Protein AF-A0A6N6STN1-F1 (afdb_monomer_lite)

Structure (mmCIF, N/CA/C/O backbone):
data_AF-A0A6N6STN1-F1
#
_entry.id   AF-A0A6N6STN1-F1
#
loop_
_atom_site.group_PDB
_atom_site.id
_atom_site.type_symbol
_atom_site.label_atom_id
_atom_site.label_alt_id
_atom_site.label_comp_id
_atom_site.label_asym_id
_atom_site.label_entity_id
_atom_site.label_seq_id
_atom_site.pdbx_PDB_ins_code
_atom_site.Cartn_x
_atom_site.Cartn_y
_atom_site.Cartn_z
_atom_site.occupancy
_atom_site.B_iso_or_equiv
_atom_site.auth_seq_id
_atom_site.auth_comp_id
_atom_site.auth_asym_id
_atom_site.auth_atom_id
_atom_site.pdbx_PDB_model_num
ATOM 1 N N . MET A 1 1 ? 13.521 -9.082 -3.029 1.00 59.69 1 MET A N 1
ATOM 2 C CA . MET A 1 1 ? 13.203 -10.389 -3.636 1.00 59.69 1 MET A CA 1
ATOM 3 C C . MET A 1 1 ? 13.111 -10.169 -5.134 1.00 59.69 1 MET A C 1
ATOM 5 O O . MET A 1 1 ? 12.458 -9.214 -5.543 1.00 59.69 1 MET A O 1
ATOM 9 N N . PHE A 1 2 ? 13.805 -10.967 -5.944 1.00 70.75 2 PHE A N 1
ATOM 10 C CA . PHE A 1 2 ? 13.580 -10.940 -7.388 1.00 70.75 2 PHE A CA 1
ATOM 11 C C . PHE A 1 2 ? 12.249 -11.633 -7.652 1.00 70.75 2 PHE A C 1
ATOM 13 O O . PHE A 1 2 ? 12.093 -12.812 -7.353 1.00 70.75 2 PHE A O 1
ATOM 20 N N . VAL A 1 3 ? 11.269 -10.875 -8.130 1.00 78.06 3 VAL A N 1
ATOM 21 C CA . VAL A 1 3 ? 9.988 -11.438 -8.551 1.00 78.06 3 VAL A CA 1
ATOM 22 C C . VAL A 1 3 ? 10.143 -11.749 -10.030 1.00 78.06 3 VAL A C 1
ATOM 24 O O . VAL A 1 3 ? 10.159 -10.819 -10.833 1.00 78.06 3 VAL A O 1
ATOM 27 N N . ARG A 1 4 ? 10.339 -13.032 -10.358 1.00 78.88 4 ARG A N 1
ATOM 28 C CA . ARG A 1 4 ? 10.439 -13.507 -11.746 1.00 78.88 4 ARG A CA 1
ATOM 29 C C . ARG A 1 4 ? 9.112 -13.278 -12.471 1.00 78.88 4 ARG A C 1
ATOM 31 O O . ARG A 1 4 ? 9.096 -12.575 -13.471 1.00 78.88 4 ARG A O 1
ATOM 38 N N . ASP A 1 5 ? 8.016 -13.726 -11.856 1.00 86.25 5 ASP A N 1
ATOM 39 C CA . ASP A 1 5 ? 6.666 -13.611 -12.408 1.00 86.25 5 ASP A CA 1
ATOM 40 C C . ASP A 1 5 ? 5.759 -12.799 -11.465 1.00 86.25 5 ASP A C 1
ATOM 42 O O . ASP A 1 5 ? 5.392 -13.276 -10.387 1.00 86.25 5 ASP A O 1
ATOM 46 N N . PRO A 1 6 ? 5.385 -11.552 -11.818 1.00 86.69 6 PRO A N 1
ATOM 47 C CA . PRO A 1 6 ? 4.569 -10.706 -10.944 1.00 86.69 6 PRO A CA 1
ATOM 48 C C . PRO A 1 6 ? 3.131 -11.213 -10.804 1.00 86.69 6 PRO A C 1
ATOM 50 O O . PRO A 1 6 ? 2.505 -10.972 -9.774 1.00 86.69 6 PRO A O 1
ATOM 53 N N . VAL A 1 7 ? 2.623 -11.927 -11.814 1.00 89.25 7 VAL A N 1
ATOM 54 C CA . VAL A 1 7 ? 1.262 -12.481 -11.826 1.00 89.25 7 VAL A CA 1
ATOM 55 C C . VAL A 1 7 ? 1.106 -13.557 -10.753 1.00 89.25 7 VAL A C 1
ATOM 57 O O . VAL A 1 7 ? 0.132 -13.521 -10.008 1.00 89.25 7 VAL A O 1
ATOM 60 N N . ALA A 1 8 ? 2.094 -14.447 -10.612 1.00 88.31 8 ALA A N 1
ATOM 61 C CA . ALA A 1 8 ? 2.066 -15.553 -9.651 1.00 88.31 8 ALA A CA 1
ATOM 62 C C . ALA A 1 8 ? 1.998 -15.082 -8.187 1.00 88.31 8 ALA A C 1
ATOM 64 O O . ALA A 1 8 ? 1.493 -15.783 -7.318 1.00 88.31 8 ALA A O 1
ATOM 65 N N . VAL A 1 9 ? 2.506 -13.880 -7.911 1.00 89.19 9 VAL A N 1
ATOM 66 C CA . VAL A 1 9 ? 2.513 -13.280 -6.569 1.00 89.19 9 VAL A CA 1
ATOM 67 C C . VAL A 1 9 ? 1.275 -12.405 -6.322 1.00 89.19 9 VAL A C 1
ATOM 69 O O . VAL A 1 9 ? 0.928 -12.098 -5.177 1.00 89.19 9 VAL A O 1
ATOM 72 N N . SER A 1 10 ? 0.620 -11.959 -7.393 1.00 89.19 10 SER A N 1
ATOM 73 C CA . SER A 1 10 ? -0.522 -11.058 -7.315 1.00 89.19 10 SER A CA 1
ATOM 74 C C . SER A 1 10 ? -1.828 -11.806 -7.054 1.00 89.19 10 SER A C 1
ATOM 76 O O . SER A 1 10 ? -2.098 -12.843 -7.653 1.00 89.19 10 SER A O 1
ATOM 78 N N . THR A 1 11 ? -2.670 -11.242 -6.190 1.00 89.38 11 THR A N 1
ATOM 79 C CA . THR A 1 11 ? -4.004 -11.782 -5.917 1.00 89.38 11 THR A CA 1
ATOM 80 C C . THR A 1 11 ? -5.017 -11.123 -6.847 1.00 89.38 11 THR A C 1
ATOM 82 O O . THR A 1 11 ? -5.230 -9.906 -6.789 1.00 89.38 11 THR A O 1
ATOM 85 N N . ARG A 1 12 ? -5.681 -11.922 -7.688 1.00 92.56 12 ARG A N 1
ATOM 86 C CA . ARG A 1 12 ? -6.843 -11.457 -8.454 1.00 92.56 12 ARG A CA 1
ATOM 87 C C . ARG A 1 12 ? -8.003 -11.237 -7.486 1.00 92.56 12 ARG A C 1
ATOM 89 O O . ARG A 1 12 ? -8.387 -12.159 -6.776 1.00 92.56 12 ARG A O 1
ATOM 96 N N . LEU A 1 13 ? -8.518 -10.007 -7.438 1.00 92.69 13 LEU A N 1
ATOM 97 C CA . LEU A 1 13 ? -9.669 -9.660 -6.606 1.00 92.69 13 LEU A CA 1
ATOM 98 C C . LEU A 1 13 ? -10.887 -9.342 -7.465 1.00 92.69 13 LEU A C 1
ATOM 100 O O . LEU A 1 13 ? -10.886 -8.353 -8.212 1.00 92.69 13 LEU A O 1
ATOM 104 N N . ASP A 1 14 ? -11.933 -10.140 -7.276 1.00 93.50 14 ASP A N 1
ATOM 105 C CA . ASP A 1 14 ? -13.278 -9.876 -7.778 1.00 93.50 14 ASP A CA 1
ATOM 106 C C . ASP A 1 14 ? -13.885 -8.611 -7.134 1.00 93.50 14 ASP A C 1
ATOM 108 O O . ASP A 1 14 ? -13.479 -8.179 -6.049 1.00 93.50 14 ASP A O 1
ATOM 112 N N . ARG A 1 15 ? -14.894 -8.012 -7.780 1.00 93.69 15 ARG A N 1
ATOM 113 C CA . ARG A 1 15 ? -15.638 -6.845 -7.282 1.00 93.69 15 ARG A CA 1
ATOM 114 C C . ARG A 1 15 ? -16.118 -7.045 -5.844 1.00 93.69 15 ARG A C 1
ATOM 116 O O . ARG A 1 15 ? -15.941 -6.146 -5.019 1.00 93.69 15 ARG A O 1
ATOM 123 N N . ASN A 1 16 ? -16.664 -8.218 -5.526 1.00 94.88 16 ASN A N 1
ATOM 124 C CA . ASN A 1 16 ? -17.156 -8.508 -4.182 1.00 94.88 16 ASN A CA 1
ATOM 125 C C . ASN A 1 16 ? -16.010 -8.651 -3.180 1.00 94.88 16 ASN A C 1
ATOM 127 O O . ASN A 1 16 ? -16.115 -8.190 -2.045 1.00 94.88 16 ASN A O 1
ATOM 131 N N . GLN A 1 17 ? -14.886 -9.236 -3.593 1.00 94.31 17 GLN A N 1
ATOM 132 C CA . GLN A 1 17 ? -13.708 -9.373 -2.736 1.00 94.31 17 GLN A CA 1
ATOM 133 C C . GLN A 1 17 ? -13.084 -8.011 -2.413 1.00 94.31 17 GLN A C 1
ATOM 135 O O . GLN A 1 17 ? -12.705 -7.773 -1.270 1.00 94.31 17 GLN A O 1
ATOM 140 N N . ARG A 1 18 ? -13.049 -7.081 -3.375 1.00 95.00 18 ARG A N 1
ATOM 141 C CA . ARG A 1 18 ? -12.609 -5.694 -3.142 1.00 95.00 18 ARG A CA 1
ATOM 142 C C . ARG A 1 18 ? -13.486 -4.993 -2.107 1.00 95.00 18 ARG A C 1
ATOM 144 O O . ARG A 1 18 ? -12.966 -4.385 -1.173 1.00 95.00 18 ARG A O 1
ATOM 151 N N . ALA A 1 19 ? -14.807 -5.115 -2.248 1.00 95.50 19 ALA A N 1
ATOM 152 C CA . ALA A 1 19 ? -15.759 -4.552 -1.295 1.00 95.50 19 ALA A CA 1
ATOM 153 C C . ALA A 1 19 ? -15.584 -5.165 0.104 1.00 95.50 19 ALA A C 1
ATOM 155 O O . ALA A 1 19 ? -15.481 -4.428 1.084 1.00 95.50 19 ALA A O 1
ATOM 156 N N . LYS A 1 20 ? -15.454 -6.497 0.192 1.00 95.00 20 LYS A N 1
ATOM 157 C CA . LYS A 1 20 ? -15.171 -7.213 1.446 1.00 95.00 20 LYS A CA 1
ATOM 158 C C . LYS A 1 20 ? -13.869 -6.746 2.090 1.00 95.00 20 LYS A C 1
ATOM 160 O O . LYS A 1 20 ? -13.838 -6.533 3.296 1.00 95.00 20 LYS A O 1
ATOM 165 N N . LEU A 1 21 ? -12.814 -6.539 1.303 1.00 94.69 21 LEU A N 1
ATOM 166 C CA . LEU A 1 21 ? -11.520 -6.088 1.807 1.00 94.69 21 LEU A CA 1
ATOM 167 C C . LEU A 1 21 ? -11.608 -4.684 2.416 1.00 94.69 21 LEU A C 1
ATOM 169 O O . LEU A 1 21 ? -11.102 -4.451 3.515 1.00 94.69 21 LEU A O 1
ATOM 173 N N . ILE A 1 22 ? -12.289 -3.760 1.735 1.00 95.94 22 ILE A N 1
ATOM 174 C CA . ILE A 1 22 ? -12.506 -2.398 2.239 1.00 95.94 22 ILE A CA 1
ATOM 175 C C . ILE A 1 22 ? -13.370 -2.429 3.507 1.00 95.94 22 ILE A C 1
ATOM 177 O O . ILE A 1 22 ? -13.000 -1.817 4.508 1.00 95.94 22 ILE A O 1
ATOM 181 N N . ALA A 1 23 ? -14.474 -3.182 3.499 1.00 95.50 23 ALA A N 1
ATOM 182 C CA . ALA A 1 23 ? -15.365 -3.315 4.651 1.00 95.50 23 ALA A CA 1
ATOM 183 C C . ALA A 1 23 ? -14.657 -3.940 5.864 1.00 95.50 23 ALA A C 1
ATOM 185 O O . ALA A 1 23 ? -14.821 -3.477 6.992 1.00 95.50 23 ALA A O 1
ATOM 186 N N . MET A 1 24 ? -13.810 -4.947 5.638 1.00 94.69 24 MET A N 1
ATOM 187 C CA . MET A 1 24 ? -12.968 -5.546 6.670 1.00 94.69 24 MET A CA 1
ATOM 188 C C . MET A 1 24 ? -12.014 -4.513 7.280 1.00 94.69 24 MET A C 1
ATOM 190 O O . MET A 1 24 ? -11.935 -4.413 8.504 1.00 94.69 24 MET A O 1
ATOM 194 N N . ALA A 1 25 ? -11.319 -3.724 6.454 1.00 94.94 25 ALA A N 1
ATOM 195 C CA . ALA A 1 25 ? -10.405 -2.687 6.930 1.00 94.94 25 ALA A CA 1
ATOM 196 C C . ALA A 1 25 ? -11.131 -1.605 7.747 1.00 94.94 25 ALA A C 1
ATOM 198 O O . ALA A 1 25 ? -10.664 -1.218 8.818 1.00 94.94 25 ALA A O 1
ATOM 199 N N . GLU A 1 26 ? -12.309 -1.164 7.298 1.00 95.81 26 GLU A N 1
ATOM 200 C CA . GLU A 1 26 ? -13.164 -0.260 8.073 1.00 95.81 26 GLU A CA 1
ATOM 201 C C . GLU A 1 26 ? -13.614 -0.882 9.398 1.00 95.81 26 GLU A C 1
ATOM 203 O O . GLU A 1 26 ? -13.617 -0.211 10.429 1.00 95.81 26 GLU A O 1
ATOM 208 N N . GLY A 1 27 ? -13.979 -2.164 9.393 1.00 94.44 27 GLY A N 1
ATOM 209 C CA . GLY A 1 27 ? -14.362 -2.893 10.597 1.00 94.44 27 GLY A CA 1
ATOM 210 C C . GLY A 1 27 ? -13.211 -3.011 11.598 1.00 94.44 27 GLY A C 1
ATOM 211 O O . GLY A 1 27 ? -13.437 -2.933 12.803 1.00 94.44 27 GLY A O 1
ATOM 212 N N . ILE A 1 28 ? -11.971 -3.176 11.131 1.00 93.25 28 ILE A N 1
ATOM 213 C CA . ILE A 1 28 ? -10.771 -3.152 11.984 1.00 93.25 28 ILE A CA 1
ATOM 214 C C . ILE A 1 28 ? -10.565 -1.755 12.572 1.00 93.25 28 ILE A C 1
ATOM 216 O O . ILE A 1 28 ? -10.360 -1.622 13.777 1.00 93.25 28 ILE A O 1
ATOM 220 N N . GLU A 1 29 ? -10.669 -0.707 11.756 1.00 95.00 29 GLU A N 1
ATOM 221 C CA . GLU A 1 29 ? -10.532 0.677 12.216 1.00 95.00 29 GLU A CA 1
ATOM 222 C C . GLU A 1 29 ? -11.571 1.021 13.295 1.00 95.00 29 GLU A C 1
ATOM 224 O O . GLU A 1 29 ? -11.223 1.590 14.326 1.00 95.00 29 GLU A O 1
ATOM 229 N N . ARG A 1 30 ? -12.839 0.631 13.101 1.00 94.94 30 ARG A N 1
ATOM 230 C CA . ARG A 1 30 ? -13.912 0.868 14.082 1.00 94.94 30 ARG A CA 1
ATOM 231 C C . ARG A 1 30 ? -13.681 0.097 15.382 1.00 94.94 30 ARG A C 1
ATOM 233 O O . ARG A 1 30 ? -13.863 0.670 16.449 1.00 94.94 30 ARG A O 1
ATOM 240 N N . ARG A 1 31 ? -13.250 -1.168 15.298 1.00 93.75 31 ARG A N 1
ATOM 241 C CA . ARG A 1 31 ? -12.975 -2.020 16.472 1.00 93.75 31 ARG A CA 1
ATOM 242 C C . ARG A 1 31 ? -11.755 -1.569 17.274 1.00 93.75 31 ARG A C 1
ATOM 244 O O . ARG A 1 31 ? -11.743 -1.714 18.487 1.00 93.75 31 ARG A O 1
ATOM 251 N N . THR A 1 32 ? -10.736 -1.030 16.609 1.00 94.00 32 THR A N 1
ATOM 252 C CA . THR A 1 32 ? -9.485 -0.584 17.254 1.00 94.00 32 THR A CA 1
ATOM 253 C C . THR A 1 32 ? -9.531 0.866 17.736 1.00 94.00 32 THR A C 1
ATOM 255 O O . THR A 1 32 ? -8.575 1.348 18.343 1.00 94.00 32 THR A O 1
ATOM 258 N N . LYS A 1 33 ? -10.624 1.588 17.473 1.00 94.69 33 LYS A N 1
ATOM 259 C CA . LYS A 1 33 ? -10.777 2.983 17.878 1.00 94.69 33 LYS A CA 1
ATOM 260 C C . LYS A 1 33 ? -11.028 3.089 19.383 1.00 94.69 33 LYS A C 1
ATOM 262 O O . LYS A 1 33 ? -12.105 2.762 19.872 1.00 94.69 33 LYS A O 1
ATOM 267 N N . VAL A 1 34 ? -10.047 3.625 20.102 1.00 94.19 34 VAL A N 1
ATOM 268 C CA . VAL A 1 34 ? -10.157 3.927 21.536 1.00 94.19 34 VAL A CA 1
ATOM 269 C C . VAL A 1 34 ? -11.018 5.178 21.751 1.00 94.19 34 VAL A C 1
ATOM 271 O O . VAL A 1 34 ? -10.956 6.133 20.970 1.00 94.19 34 VAL A O 1
ATOM 274 N N . ARG A 1 35 ? -11.818 5.205 22.826 1.00 94.50 35 ARG A N 1
ATOM 275 C CA . ARG A 1 35 ? -12.608 6.387 23.213 1.00 94.50 35 ARG A CA 1
ATOM 276 C C . ARG A 1 35 ? -11.686 7.601 23.390 1.00 94.50 35 ARG A C 1
ATOM 278 O O . ARG A 1 35 ? -10.656 7.512 24.043 1.00 94.50 35 ARG A O 1
ATOM 285 N N . GLY A 1 36 ? -12.046 8.728 22.777 1.00 93.88 36 GLY A N 1
ATOM 286 C CA . GLY A 1 36 ? -11.230 9.952 22.773 1.00 93.88 36 GLY A CA 1
ATOM 287 C C . GLY A 1 36 ? -10.158 10.012 21.675 1.00 93.88 36 GLY A C 1
ATOM 288 O O . GLY A 1 36 ? -9.669 11.095 21.369 1.00 93.88 36 GLY A O 1
ATOM 289 N N . SER A 1 37 ? -9.845 8.898 21.004 1.00 94.00 37 SER A N 1
ATOM 290 C CA . SER A 1 37 ? -8.972 8.918 19.825 1.00 94.00 37 SER A CA 1
ATOM 291 C C . SER A 1 37 ? -9.753 9.290 18.563 1.00 94.00 37 SER A C 1
ATOM 293 O O . SER A 1 37 ? -10.850 8.785 18.307 1.00 94.00 37 SER A O 1
ATOM 295 N N . ARG A 1 38 ? -9.173 10.161 17.723 1.00 92.38 38 ARG A N 1
ATOM 296 C CA . ARG A 1 38 ? -9.783 10.562 16.439 1.00 92.38 38 ARG A CA 1
ATOM 297 C C . ARG A 1 38 ? -9.897 9.386 15.462 1.00 92.38 38 ARG A C 1
ATOM 299 O O . ARG A 1 38 ? -10.885 9.292 14.735 1.00 92.38 38 ARG A O 1
ATOM 306 N N . SER A 1 39 ? -8.910 8.498 15.487 1.00 94.31 39 SER A N 1
ATOM 307 C CA . SER A 1 39 ? -8.707 7.412 14.529 1.00 94.31 39 SER A CA 1
ATOM 308 C C . SER A 1 39 ? -8.297 6.127 15.251 1.00 94.31 39 SER A C 1
ATOM 310 O O . SER A 1 39 ? -7.755 6.195 16.353 1.00 94.31 39 SER A O 1
ATOM 312 N N . GLY A 1 40 ? -8.558 4.980 14.629 1.00 93.94 40 GLY A N 1
ATOM 313 C CA . GLY A 1 40 ? -8.048 3.673 15.038 1.00 93.94 40 GLY A CA 1
ATOM 314 C C . GLY A 1 40 ? -6.634 3.410 14.508 1.00 93.94 40 GLY A C 1
ATOM 315 O O . GLY A 1 40 ? -5.882 4.336 14.186 1.00 93.94 40 GLY A O 1
ATOM 316 N N . ILE A 1 41 ? -6.261 2.128 14.435 1.00 94.19 41 ILE A N 1
ATOM 317 C CA . ILE A 1 41 ? -4.890 1.700 14.111 1.00 94.19 41 ILE A CA 1
ATOM 318 C C . ILE A 1 41 ? -4.463 2.024 12.669 1.00 94.19 41 ILE A C 1
ATOM 320 O O . ILE A 1 41 ? -3.285 2.284 12.415 1.00 94.19 41 ILE A O 1
ATOM 324 N N . LEU A 1 42 ? -5.396 2.024 11.713 1.00 94.19 42 LEU A N 1
ATOM 325 C CA . LEU A 1 42 ? -5.112 2.303 10.303 1.00 94.19 42 LEU A CA 1
ATOM 326 C C . LEU A 1 42 ? -5.139 3.810 10.038 1.00 94.19 42 LEU A C 1
ATOM 328 O O . LEU A 1 42 ? -4.277 4.356 9.336 1.00 94.19 42 LEU A O 1
ATOM 332 N N . GLY A 1 43 ? -6.116 4.487 10.636 1.00 95.75 43 GLY A N 1
ATOM 333 C CA . GLY A 1 43 ? -6.409 5.889 10.409 1.00 95.75 43 GLY A CA 1
ATOM 334 C C . GLY A 1 43 ? -7.066 6.178 9.065 1.00 95.75 43 GLY A C 1
ATOM 335 O O . GLY A 1 43 ? -7.058 5.373 8.130 1.00 95.75 43 GLY A O 1
ATOM 336 N N . LEU A 1 44 ? -7.592 7.401 8.947 1.00 96.12 44 LEU A N 1
ATOM 337 C CA . LEU A 1 44 ? -8.216 7.907 7.718 1.00 96.12 44 LEU A CA 1
ATOM 338 C C . LEU A 1 44 ? -7.278 7.809 6.506 1.00 96.12 44 LEU A C 1
ATOM 340 O O . LEU A 1 44 ? -7.709 7.445 5.415 1.00 96.12 44 LEU A O 1
ATOM 344 N N . THR A 1 45 ? -5.987 8.086 6.704 1.00 97.50 45 THR A N 1
ATOM 345 C CA . THR A 1 45 ? -4.978 8.017 5.639 1.00 97.50 45 THR A CA 1
ATOM 346 C C . THR A 1 45 ? -4.728 6.582 5.180 1.00 97.50 45 THR A C 1
ATOM 348 O O . THR A 1 45 ? -4.618 6.347 3.980 1.00 97.50 45 THR A O 1
ATOM 351 N N . GLY A 1 46 ? -4.698 5.614 6.104 1.00 97.06 46 GLY A N 1
ATOM 352 C CA . GLY A 1 46 ? -4.582 4.189 5.788 1.00 97.06 46 GLY A CA 1
ATOM 353 C C . GLY A 1 46 ? -5.747 3.695 4.938 1.00 97.06 46 GLY A C 1
ATOM 354 O O . GLY A 1 46 ? -5.533 3.081 3.894 1.00 97.06 46 GLY A O 1
ATOM 355 N N . LEU A 1 47 ? -6.977 4.036 5.332 1.00 97.56 47 LEU A N 1
ATOM 356 C CA . LEU A 1 47 ? -8.179 3.671 4.579 1.00 97.56 47 LEU A CA 1
ATOM 357 C C . LEU A 1 47 ? -8.226 4.328 3.194 1.00 97.56 47 LEU A C 1
ATOM 359 O O . LEU A 1 47 ? -8.572 3.667 2.218 1.00 97.56 47 LEU A O 1
ATOM 363 N N . ALA A 1 48 ? -7.856 5.605 3.084 1.00 98.00 48 ALA A N 1
ATOM 364 C CA . ALA A 1 48 ? -7.823 6.311 1.805 1.00 98.00 48 ALA A CA 1
ATOM 365 C C . ALA A 1 48 ? -6.787 5.712 0.837 1.00 98.00 48 ALA A C 1
ATOM 367 O O . ALA A 1 48 ? -7.109 5.452 -0.322 1.00 98.00 48 ALA A O 1
ATOM 368 N N . VAL A 1 49 ? -5.574 5.415 1.320 1.00 98.06 49 VAL A N 1
ATOM 369 C CA . VAL A 1 49 ? -4.540 4.742 0.515 1.00 98.06 49 VAL A CA 1
ATOM 370 C C . VAL A 1 49 ? -4.995 3.338 0.110 1.00 98.06 49 VAL A C 1
ATOM 372 O O . VAL A 1 49 ? -4.819 2.954 -1.043 1.00 98.06 49 VAL A O 1
ATOM 375 N N . LEU A 1 50 ? -5.637 2.585 1.006 1.00 97.44 50 LEU A N 1
ATOM 376 C CA . LEU A 1 50 ? -6.160 1.259 0.677 1.00 97.44 50 LEU A CA 1
ATOM 377 C C . LEU A 1 50 ? -7.231 1.313 -0.422 1.00 97.44 50 LEU A C 1
ATOM 379 O O . LEU A 1 50 ? -7.171 0.534 -1.373 1.00 97.44 50 LEU A O 1
ATOM 383 N N . ARG A 1 51 ? -8.180 2.254 -0.332 1.00 97.81 51 ARG A N 1
ATOM 384 C CA . ARG A 1 51 ? -9.190 2.465 -1.382 1.00 97.81 51 ARG A CA 1
ATOM 385 C C . ARG A 1 51 ? -8.540 2.806 -2.718 1.00 97.81 51 ARG A C 1
ATOM 387 O O . ARG A 1 51 ? -8.912 2.214 -3.725 1.00 97.81 51 ARG A O 1
ATOM 394 N N . ALA A 1 52 ? -7.556 3.703 -2.722 1.00 97.75 52 ALA A N 1
ATOM 395 C CA . ALA A 1 52 ? -6.794 4.056 -3.917 1.00 97.75 52 ALA A CA 1
ATOM 396 C C . ALA A 1 52 ? -6.129 2.825 -4.560 1.00 97.75 52 ALA A C 1
ATOM 398 O O . ALA A 1 52 ? -6.281 2.592 -5.758 1.00 97.75 52 ALA A O 1
ATOM 399 N N . LEU A 1 53 ? -5.451 1.994 -3.764 1.00 96.94 53 LEU A N 1
ATOM 400 C CA . LEU A 1 53 ? -4.789 0.780 -4.252 1.00 96.94 53 LEU A CA 1
ATOM 401 C C . LEU A 1 53 ? -5.768 -0.216 -4.888 1.00 96.94 53 LEU A C 1
ATOM 403 O O . LEU A 1 53 ? -5.502 -0.736 -5.970 1.00 96.94 53 LEU A O 1
ATOM 407 N N . VAL A 1 54 ? -6.894 -0.477 -4.222 1.00 96.19 54 VAL A N 1
ATOM 408 C CA . VAL A 1 54 ? -7.854 -1.523 -4.613 1.00 96.19 54 VAL A CA 1
ATOM 409 C C . VAL A 1 54 ? -8.774 -1.074 -5.752 1.00 96.19 54 VAL A C 1
ATOM 411 O O . VAL A 1 54 ? -9.130 -1.870 -6.623 1.00 96.19 54 VAL A O 1
ATOM 414 N N . LEU A 1 55 ? -9.201 0.189 -5.748 1.00 95.88 55 LEU A N 1
ATOM 415 C CA . LEU A 1 55 ? -10.186 0.686 -6.707 1.00 95.88 55 LEU A CA 1
ATOM 416 C C . LEU A 1 55 ? -9.542 1.236 -7.979 1.00 95.88 55 LEU A C 1
ATOM 418 O O . LEU A 1 55 ? -10.088 0.996 -9.051 1.00 95.88 55 LEU A O 1
ATOM 422 N N . ALA A 1 56 ? -8.397 1.920 -7.877 1.00 96.19 56 ALA A N 1
ATOM 423 C CA . ALA A 1 56 ? -7.765 2.562 -9.029 1.00 96.19 56 ALA A CA 1
ATOM 424 C C . ALA A 1 56 ? -6.629 1.727 -9.635 1.00 96.19 56 ALA A C 1
ATOM 426 O O . ALA A 1 56 ? -6.599 1.518 -10.841 1.00 96.19 56 ALA A O 1
ATOM 427 N N . PHE A 1 57 ? -5.700 1.227 -8.814 1.00 95.88 57 PHE A N 1
ATOM 428 C CA . PHE A 1 57 ? -4.458 0.631 -9.330 1.00 95.88 57 PHE A CA 1
ATOM 429 C C . PHE A 1 57 ? -4.503 -0.881 -9.539 1.00 95.88 57 PHE 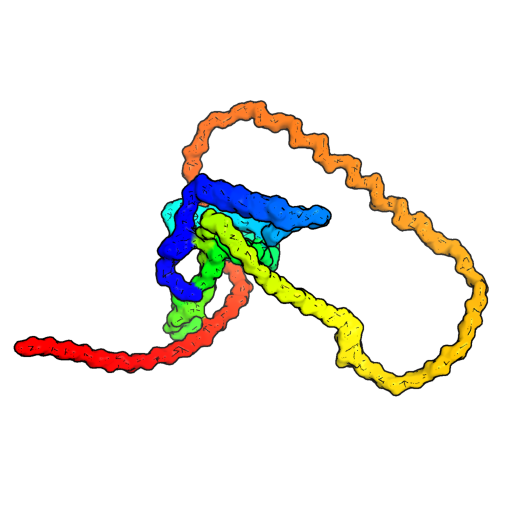A C 1
ATOM 431 O O . PHE A 1 57 ? -3.643 -1.431 -10.226 1.00 95.88 57 PHE A O 1
ATOM 438 N N . GLN A 1 58 ? -5.466 -1.579 -8.942 1.00 94.81 58 GLN A N 1
ATOM 439 C CA . GLN A 1 58 ? -5.550 -3.025 -9.086 1.00 94.81 58 GLN A CA 1
ATOM 440 C C . GLN A 1 58 ? -6.213 -3.420 -10.408 1.00 94.81 58 GLN A C 1
ATOM 442 O O . GLN A 1 58 ? -7.439 -3.320 -10.567 1.00 94.81 58 GLN A O 1
ATOM 447 N N . ASN A 1 59 ? -5.412 -3.974 -11.318 1.00 94.12 59 ASN A N 1
ATOM 448 C CA . ASN A 1 59 ? -5.904 -4.503 -12.584 1.00 94.12 59 ASN A CA 1
ATOM 449 C C . ASN A 1 59 ? -6.823 -5.719 -12.342 1.00 94.12 59 ASN A C 1
ATOM 451 O O . ASN A 1 59 ? -6.464 -6.644 -11.614 1.00 94.12 59 ASN A O 1
ATOM 455 N N . ARG A 1 60 ? -8.021 -5.713 -12.940 1.00 89.50 60 ARG A N 1
ATOM 456 C CA . ARG A 1 60 ? -9.017 -6.792 -12.804 1.00 89.50 60 ARG A CA 1
ATOM 457 C C . ARG A 1 60 ? -8.613 -8.076 -13.527 1.00 89.50 60 ARG A C 1
ATOM 459 O O . ARG A 1 60 ? -8.854 -9.147 -12.989 1.00 89.50 60 ARG A O 1
ATOM 466 N N . ALA A 1 61 ? -7.980 -7.967 -14.694 1.00 89.56 61 ALA A N 1
ATOM 467 C CA . ALA A 1 61 ? -7.596 -9.126 -15.497 1.00 89.56 61 ALA A CA 1
ATOM 468 C C . ALA A 1 61 ? -6.408 -9.868 -14.869 1.00 89.56 61 ALA A C 1
ATOM 470 O O . ALA A 1 61 ? -6.453 -11.073 -14.630 1.00 89.56 61 ALA A O 1
ATOM 471 N N . ASN A 1 62 ? -5.356 -9.119 -14.531 1.00 90.38 62 ASN A N 1
ATOM 472 C CA . ASN A 1 62 ? -4.092 -9.713 -14.099 1.00 90.38 62 ASN A CA 1
ATOM 473 C C . ASN A 1 62 ? -3.940 -9.784 -12.575 1.00 90.38 62 ASN A C 1
ATOM 475 O O . ASN A 1 62 ? -3.153 -10.587 -12.095 1.00 90.38 62 ASN A O 1
ATOM 479 N N . GLY A 1 63 ? -4.665 -8.960 -11.810 1.00 91.38 63 GLY A N 1
ATOM 480 C CA . GLY A 1 63 ? -4.519 -8.853 -10.350 1.00 91.38 63 GLY A CA 1
ATOM 481 C C . GLY A 1 63 ? -3.313 -8.025 -9.892 1.00 91.38 63 GLY A C 1
ATOM 482 O O . GLY A 1 63 ? -3.194 -7.716 -8.706 1.00 91.38 63 GLY A O 1
ATOM 483 N N . ILE A 1 64 ? -2.437 -7.627 -10.819 1.00 94.12 64 ILE A N 1
ATOM 484 C CA . ILE A 1 64 ? -1.231 -6.846 -10.538 1.00 94.12 64 ILE A CA 1
ATOM 485 C C . ILE A 1 64 ? -1.609 -5.457 -10.004 1.00 94.12 64 ILE A C 1
ATOM 487 O O . ILE A 1 64 ? -2.459 -4.765 -10.566 1.00 94.12 64 ILE A O 1
ATOM 491 N N . CYS A 1 65 ? -0.932 -5.048 -8.930 1.00 95.38 65 CYS A N 1
ATOM 492 C CA . CYS A 1 65 ? -1.008 -3.711 -8.352 1.00 95.38 65 CYS A CA 1
ATOM 493 C C . CYS A 1 65 ? 0.418 -3.210 -8.076 1.00 95.38 65 CYS A C 1
ATOM 495 O O . CYS A 1 65 ? 1.060 -3.622 -7.108 1.00 95.38 65 CYS A O 1
ATOM 497 N N . ASN A 1 66 ? 0.946 -2.357 -8.953 1.00 94.50 66 ASN A N 1
ATOM 498 C CA . ASN A 1 66 ? 2.326 -1.851 -8.899 1.00 94.50 66 ASN A CA 1
ATOM 499 C C . ASN A 1 66 ? 2.451 -0.311 -9.010 1.00 94.50 66 ASN A C 1
ATOM 501 O O . ASN A 1 66 ? 3.304 0.167 -9.771 1.00 94.50 66 ASN A O 1
ATOM 505 N N . PRO A 1 67 ? 1.642 0.481 -8.277 1.00 95.75 67 PRO A N 1
ATOM 506 C CA . PRO A 1 67 ? 1.708 1.936 -8.331 1.00 95.75 67 PRO A CA 1
ATOM 507 C C . PRO A 1 67 ? 3.051 2.487 -7.846 1.00 95.75 67 PRO A C 1
ATOM 509 O O . PRO A 1 67 ? 3.684 1.955 -6.928 1.00 95.75 67 PRO A O 1
ATOM 512 N N . SER A 1 68 ? 3.470 3.603 -8.444 1.00 94.88 68 SER A N 1
ATOM 513 C CA . SER A 1 68 ? 4.546 4.431 -7.903 1.00 94.88 68 SER A CA 1
ATOM 514 C C . SER A 1 68 ? 4.036 5.272 -6.727 1.00 94.88 68 SER A C 1
ATOM 516 O O . SER A 1 68 ? 2.835 5.521 -6.585 1.00 94.88 68 SER A O 1
ATOM 518 N N . TYR A 1 69 ? 4.954 5.740 -5.876 1.00 95.06 69 TYR A N 1
ATOM 519 C CA . TYR A 1 69 ? 4.591 6.694 -4.823 1.00 95.06 69 TYR A CA 1
ATOM 520 C C . TYR A 1 69 ? 3.982 7.961 -5.423 1.00 95.06 69 TYR A C 1
ATOM 522 O O . TYR A 1 69 ? 2.981 8.437 -4.904 1.00 95.06 69 TYR A O 1
ATOM 530 N N . ASP A 1 70 ? 4.515 8.442 -6.543 1.00 96.25 70 ASP A N 1
ATOM 531 C CA . ASP A 1 70 ? 4.027 9.655 -7.199 1.00 96.25 70 ASP A CA 1
ATOM 532 C C . ASP A 1 70 ? 2.595 9.478 -7.722 1.00 96.25 70 ASP A C 1
ATOM 534 O O . ASP A 1 70 ? 1.765 10.371 -7.561 1.00 96.25 70 ASP A O 1
ATOM 538 N N . ALA A 1 71 ? 2.256 8.300 -8.259 1.00 96.81 71 ALA A N 1
ATOM 539 C CA . ALA A 1 71 ? 0.888 7.979 -8.666 1.00 96.81 71 ALA A CA 1
ATOM 540 C C . ALA A 1 71 ? -0.076 7.980 -7.468 1.00 96.81 71 ALA A C 1
ATOM 5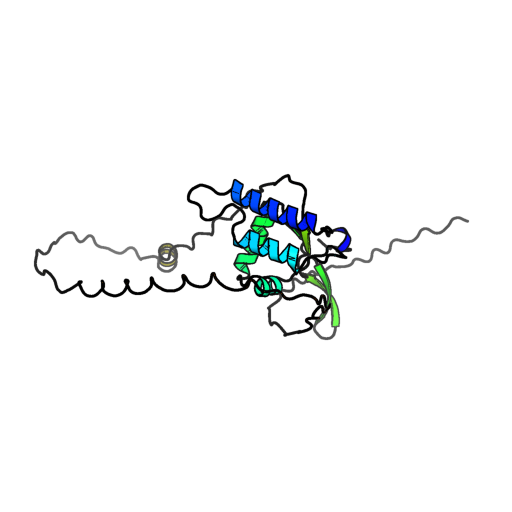42 O O . ALA A 1 71 ? -1.174 8.532 -7.548 1.00 96.81 71 ALA A O 1
ATOM 543 N N . LEU A 1 72 ? 0.352 7.430 -6.325 1.00 96.88 72 LEU A N 1
ATOM 544 C CA . LEU A 1 72 ? -0.431 7.489 -5.089 1.00 96.88 72 LEU A CA 1
ATOM 545 C C . LEU A 1 72 ? -0.582 8.924 -4.575 1.00 96.88 72 LEU A C 1
ATOM 547 O O . LEU A 1 72 ? -1.658 9.277 -4.097 1.00 96.88 72 LEU A O 1
ATOM 551 N N . GLN A 1 73 ? 0.455 9.757 -4.681 1.00 97.62 73 GLN A N 1
ATOM 552 C CA . GLN A 1 73 ? 0.390 11.168 -4.292 1.00 97.62 73 GLN A CA 1
ATOM 553 C C . GLN A 1 73 ? -0.606 11.938 -5.158 1.00 97.62 73 GLN A C 1
ATOM 555 O O . GLN A 1 73 ? -1.431 12.660 -4.611 1.00 97.62 73 GLN A O 1
ATOM 560 N N . ARG A 1 74 ? -0.584 11.738 -6.481 1.00 97.62 74 ARG A N 1
ATOM 561 C CA . ARG A 1 74 ? -1.531 12.377 -7.410 1.00 97.62 74 ARG A CA 1
ATOM 562 C C . ARG A 1 74 ? -2.977 11.983 -7.113 1.00 97.62 74 ARG A C 1
ATOM 564 O O . ARG A 1 74 ? -3.844 12.844 -7.092 1.00 97.62 74 ARG A O 1
ATOM 571 N N . LEU A 1 75 ? -3.227 10.701 -6.841 1.00 97.62 75 LEU A N 1
ATOM 572 C CA . LEU A 1 75 ? -4.585 10.209 -6.607 1.00 97.62 75 LEU A CA 1
ATOM 573 C C . LEU A 1 75 ? -5.129 10.571 -5.216 1.00 97.62 75 LEU A C 1
ATOM 575 O O . LEU A 1 75 ? -6.315 10.847 -5.070 1.00 97.62 75 LEU A O 1
ATOM 579 N N . THR A 1 76 ? -4.286 10.528 -4.181 1.00 97.25 76 THR A N 1
ATOM 580 C CA . THR A 1 76 ? -4.726 10.746 -2.788 1.00 97.25 76 THR A CA 1
ATOM 581 C C . THR A 1 76 ? -4.538 12.178 -2.293 1.00 97.25 76 THR A C 1
ATOM 583 O O . THR A 1 76 ? -5.135 12.549 -1.287 1.00 97.25 76 THR A O 1
ATOM 586 N N . GLY A 1 77 ? -3.679 12.969 -2.942 1.00 97.69 77 GLY A N 1
ATOM 587 C CA . GLY A 1 77 ? -3.269 14.298 -2.483 1.00 97.69 77 GLY A CA 1
ATOM 588 C C . GLY A 1 77 ? -2.353 14.291 -1.252 1.00 97.69 77 GLY A C 1
ATOM 589 O O . GLY A 1 77 ? -2.004 15.350 -0.735 1.00 97.69 77 GLY A O 1
ATOM 590 N N . PHE A 1 78 ? -1.946 13.122 -0.746 1.00 98.19 78 PHE A N 1
ATOM 591 C CA . PHE A 1 78 ? -1.083 13.044 0.431 1.00 98.19 78 PHE A CA 1
ATOM 592 C C . PHE A 1 78 ? 0.395 13.204 0.088 1.00 98.19 78 PHE A C 1
ATOM 594 O O . PHE A 1 78 ? 0.861 12.840 -0.990 1.00 98.19 78 PHE A O 1
ATOM 601 N N . CYS A 1 79 ? 1.176 13.689 1.055 1.00 97.50 79 CYS A N 1
ATOM 602 C CA . CYS A 1 79 ? 2.626 13.697 0.926 1.00 97.50 79 CYS A CA 1
ATOM 603 C C . CYS A 1 79 ? 3.197 12.268 0.994 1.00 97.50 79 CYS A C 1
ATOM 605 O O . CYS A 1 79 ? 2.645 11.366 1.637 1.00 97.50 79 CYS A O 1
ATOM 607 N N . ARG A 1 80 ? 4.361 12.066 0.369 1.00 96.75 80 ARG A N 1
ATOM 608 C CA . ARG A 1 80 ? 5.047 10.767 0.305 1.00 96.75 80 ARG A CA 1
ATOM 609 C C . ARG A 1 80 ? 5.280 10.124 1.676 1.00 96.75 80 ARG A C 1
ATOM 611 O O . ARG A 1 80 ? 5.163 8.907 1.813 1.00 96.75 80 ARG A O 1
ATOM 618 N N . GLN A 1 81 ? 5.595 10.927 2.695 1.00 96.69 81 GLN A N 1
ATOM 619 C CA . GLN A 1 81 ? 5.825 10.438 4.059 1.00 96.69 81 GLN A CA 1
ATOM 620 C C . GLN A 1 81 ? 4.548 9.852 4.677 1.00 96.69 81 GLN A C 1
ATOM 622 O O . GLN A 1 81 ? 4.589 8.757 5.238 1.00 96.69 81 GLN A O 1
ATOM 627 N N . THR A 1 82 ? 3.408 10.526 4.504 1.00 97.31 82 THR A N 1
ATOM 628 C CA . THR A 1 82 ? 2.100 10.050 4.974 1.00 97.31 82 THR A CA 1
ATOM 629 C C . THR A 1 82 ? 1.701 8.747 4.295 1.00 97.31 82 THR A C 1
ATOM 631 O O . THR A 1 82 ? 1.242 7.827 4.969 1.00 97.31 82 THR A O 1
ATOM 634 N N . ILE A 1 83 ? 1.937 8.624 2.986 1.00 97.62 83 ILE A N 1
ATOM 635 C CA . ILE A 1 83 ? 1.674 7.383 2.243 1.00 97.62 83 ILE A CA 1
ATOM 636 C C . ILE A 1 83 ? 2.570 6.252 2.755 1.00 97.62 83 ILE A C 1
ATOM 638 O O . ILE A 1 83 ? 2.087 5.154 3.012 1.00 97.62 83 ILE A O 1
ATOM 642 N N . CYS A 1 84 ? 3.862 6.516 2.972 1.00 96.25 84 CYS A N 1
ATOM 643 C CA . CYS A 1 84 ? 4.789 5.534 3.537 1.00 96.25 84 CYS A CA 1
ATOM 644 C C . CYS A 1 84 ? 4.330 5.052 4.925 1.00 96.25 84 CYS A C 1
ATOM 646 O O . CYS A 1 84 ? 4.300 3.849 5.185 1.00 96.25 84 CYS A O 1
ATOM 648 N N . ALA A 1 85 ? 3.913 5.969 5.803 1.00 96.19 85 ALA A N 1
ATOM 649 C CA . ALA A 1 85 ? 3.383 5.625 7.120 1.00 96.19 85 ALA A CA 1
ATOM 650 C C . ALA A 1 85 ? 2.072 4.823 7.033 1.00 96.19 85 ALA A C 1
ATOM 652 O O . ALA A 1 85 ? 1.906 3.842 7.755 1.00 96.19 85 ALA A O 1
ATOM 653 N N . ALA A 1 86 ? 1.164 5.199 6.128 1.00 96.62 86 ALA A N 1
ATOM 654 C CA . ALA A 1 86 ? -0.085 4.485 5.879 1.00 96.62 86 ALA A CA 1
ATOM 655 C C . ALA A 1 86 ? 0.159 3.051 5.381 1.00 96.62 86 ALA A C 1
ATOM 657 O O . ALA A 1 86 ? -0.418 2.109 5.920 1.00 96.62 86 ALA A O 1
ATOM 658 N N . LEU A 1 87 ? 1.064 2.867 4.414 1.00 96.25 87 LEU A N 1
ATOM 659 C CA . LEU A 1 87 ? 1.440 1.547 3.902 1.00 96.25 87 LEU A CA 1
ATOM 660 C C . LEU A 1 87 ? 2.063 0.666 4.989 1.00 96.25 87 LEU A C 1
ATOM 662 O O . LEU A 1 87 ? 1.708 -0.502 5.090 1.00 96.25 87 LEU A O 1
ATOM 666 N N . ARG A 1 88 ? 2.927 1.228 5.845 1.00 95.12 88 ARG A N 1
ATOM 667 C CA . ARG A 1 88 ? 3.502 0.500 6.989 1.00 95.12 88 ARG A CA 1
ATOM 668 C C . ARG A 1 88 ? 2.430 0.014 7.964 1.00 95.12 88 ARG A C 1
ATOM 670 O O . ARG A 1 88 ? 2.524 -1.108 8.439 1.00 95.12 88 ARG A O 1
ATOM 677 N N . ARG A 1 89 ? 1.407 0.830 8.246 1.00 94.94 89 ARG A N 1
ATOM 678 C CA . ARG A 1 89 ? 0.250 0.428 9.074 1.00 94.94 89 ARG A CA 1
ATOM 679 C C . ARG A 1 89 ? -0.545 -0.697 8.428 1.00 94.94 89 ARG A C 1
ATOM 681 O O . ARG A 1 89 ? -0.849 -1.675 9.096 1.00 94.94 89 ARG A O 1
ATOM 688 N N . LEU A 1 90 ? -0.835 -0.588 7.133 1.00 95.06 90 LEU A N 1
ATOM 689 C CA . LEU A 1 90 ? -1.545 -1.636 6.392 1.00 95.06 90 LEU A CA 1
ATOM 690 C C . LEU A 1 90 ? -0.769 -2.961 6.365 1.00 95.06 90 LEU A C 1
ATOM 692 O O . LEU A 1 90 ? -1.379 -4.024 6.475 1.00 95.06 90 LEU A O 1
ATOM 696 N N . GLU A 1 91 ? 0.558 -2.890 6.254 1.00 94.31 91 GLU A N 1
ATOM 697 C CA . GLU A 1 91 ? 1.447 -4.053 6.293 1.00 94.31 91 GLU A CA 1
ATOM 698 C C . GLU A 1 91 ? 1.533 -4.677 7.682 1.00 94.31 91 GLU A C 1
ATOM 700 O O . GLU A 1 91 ? 1.448 -5.893 7.815 1.00 94.31 91 GLU A O 1
ATOM 705 N N . ALA A 1 92 ? 1.587 -3.853 8.724 1.00 92.25 92 ALA A N 1
ATOM 706 C CA . ALA A 1 92 ? 1.611 -4.317 10.104 1.00 92.25 92 ALA A CA 1
ATOM 707 C C . ALA A 1 92 ? 0.319 -4.994 10.559 1.00 92.25 92 ALA A C 1
ATOM 709 O O . ALA A 1 92 ? 0.372 -5.864 11.416 1.00 92.25 92 ALA A O 1
ATOM 710 N N . VAL A 1 93 ? -0.826 -4.596 9.999 1.00 92.06 93 VAL A N 1
ATOM 711 C CA . VAL A 1 93 ? -2.126 -5.257 10.214 1.00 92.06 93 VAL A CA 1
ATOM 712 C C . VAL A 1 93 ? -2.246 -6.530 9.357 1.00 92.06 93 VAL A C 1
ATOM 714 O O . VAL A 1 93 ? -3.094 -7.383 9.616 1.00 92.06 93 VAL A O 1
ATOM 717 N N . GLY A 1 94 ? -1.395 -6.678 8.336 1.00 92.31 94 GLY A N 1
ATOM 718 C CA . GLY A 1 94 ? -1.362 -7.837 7.446 1.00 92.31 94 GLY A CA 1
ATOM 719 C C . GLY A 1 94 ? -2.371 -7.796 6.295 1.00 92.31 94 GLY A C 1
ATOM 720 O O . GLY A 1 94 ? -2.552 -8.810 5.626 1.00 92.31 94 GLY A O 1
ATOM 721 N N . ILE A 1 95 ? -3.014 -6.648 6.038 1.00 93.69 95 ILE A N 1
ATOM 722 C CA . ILE A 1 95 ? -3.993 -6.489 4.941 1.00 93.69 95 ILE A CA 1
ATOM 723 C C . ILE A 1 95 ? -3.277 -6.438 3.588 1.00 93.69 95 ILE A C 1
ATOM 725 O O . ILE A 1 95 ? -3.702 -7.055 2.609 1.00 93.69 95 ILE A O 1
ATOM 729 N N . VAL A 1 96 ? -2.184 -5.676 3.539 1.00 94.31 96 VAL A N 1
ATOM 730 C CA . VAL A 1 96 ? -1.371 -5.461 2.340 1.00 94.31 96 VAL A CA 1
ATOM 731 C C . VAL A 1 96 ? 0.032 -5.964 2.617 1.00 94.31 96 VAL A C 1
ATOM 733 O O . VAL A 1 96 ? 0.581 -5.694 3.674 1.00 94.31 96 VAL A O 1
ATOM 736 N N . ARG A 1 97 ? 0.656 -6.640 1.658 1.00 93.25 97 ARG A N 1
ATOM 737 C CA . ARG A 1 97 ? 2.082 -6.974 1.723 1.00 93.25 97 ARG A CA 1
ATOM 738 C C . ARG A 1 97 ? 2.816 -6.248 0.606 1.00 93.25 97 ARG A C 1
ATOM 740 O O . ARG A 1 97 ? 2.443 -6.377 -0.562 1.00 93.25 97 ARG A O 1
ATOM 747 N N . ALA A 1 98 ? 3.848 -5.486 0.966 1.00 92.75 98 ALA A N 1
ATOM 748 C CA . ALA A 1 98 ? 4.640 -4.721 0.014 1.00 92.75 98 ALA A CA 1
ATOM 749 C C . ALA A 1 98 ? 5.881 -5.520 -0.403 1.00 92.75 98 ALA A C 1
ATOM 751 O O . ALA A 1 98 ? 6.797 -5.764 0.379 1.00 92.75 98 ALA A O 1
ATOM 752 N N . ILE A 1 99 ? 5.941 -5.913 -1.670 1.00 92.56 99 ILE A N 1
ATOM 753 C CA . ILE A 1 99 ? 7.033 -6.716 -2.216 1.00 92.56 99 ILE A CA 1
ATOM 754 C C . ILE A 1 99 ? 7.920 -5.809 -3.061 1.00 92.56 99 ILE A C 1
ATOM 756 O O . ILE A 1 99 ? 7.532 -5.314 -4.120 1.00 92.56 99 ILE A O 1
ATOM 760 N N . ARG A 1 100 ? 9.144 -5.569 -2.579 1.00 90.75 100 ARG A N 1
ATOM 761 C CA . ARG A 1 100 ? 10.138 -4.779 -3.315 1.00 90.75 100 ARG A CA 1
ATOM 762 C C . ARG A 1 100 ? 10.643 -5.573 -4.510 1.00 90.75 100 ARG A C 1
ATOM 764 O O . ARG A 1 100 ? 11.223 -6.647 -4.332 1.00 90.75 100 ARG A O 1
ATOM 771 N N . ARG A 1 101 ? 10.459 -5.001 -5.698 1.00 88.94 101 ARG A N 1
ATOM 772 C CA . ARG A 1 101 ? 10.853 -5.593 -6.973 1.00 88.94 101 ARG A CA 1
ATOM 773 C C . ARG A 1 101 ? 12.185 -5.020 -7.445 1.00 88.94 101 ARG A C 1
ATOM 775 O O . ARG A 1 101 ? 12.411 -3.813 -7.392 1.00 88.94 101 ARG A O 1
ATOM 782 N N . LEU A 1 102 ? 13.046 -5.904 -7.926 1.00 89.94 102 LEU A N 1
ATOM 783 C CA . LEU A 1 102 ? 14.308 -5.570 -8.572 1.00 89.94 102 LEU A CA 1
ATOM 784 C C . LEU A 1 102 ? 14.195 -5.948 -10.049 1.00 89.94 102 LEU A C 1
ATOM 786 O O . LEU A 1 102 ? 13.772 -7.060 -10.356 1.00 89.94 102 LEU A O 1
ATOM 790 N N . VAL A 1 103 ? 14.532 -5.023 -10.944 1.00 86.50 103 VAL A N 1
ATOM 791 C CA . VAL A 1 103 ? 14.462 -5.207 -12.399 1.00 86.50 103 VAL A CA 1
ATOM 792 C C . VAL A 1 103 ? 15.848 -4.984 -12.983 1.00 86.50 103 VAL A C 1
ATOM 794 O O . VAL A 1 103 ? 16.550 -4.048 -12.600 1.00 86.50 103 VAL A O 1
ATOM 797 N N . ARG A 1 104 ? 16.247 -5.861 -13.904 1.00 90.12 104 ARG A N 1
ATOM 798 C CA . ARG A 1 104 ? 17.478 -5.693 -14.675 1.00 90.12 104 ARG A CA 1
ATOM 799 C C . ARG A 1 104 ? 17.244 -4.616 -15.727 1.00 90.12 104 ARG A C 1
ATOM 801 O O . ARG A 1 104 ? 16.284 -4.708 -16.486 1.00 90.12 104 ARG A O 1
ATOM 808 N N . ARG A 1 105 ? 18.085 -3.591 -15.745 1.00 91.31 105 ARG A N 1
ATOM 809 C CA . ARG A 1 105 ? 18.056 -2.515 -16.737 1.00 91.31 105 ARG A CA 1
ATOM 810 C C . ARG A 1 105 ? 19.457 -2.369 -17.329 1.00 91.31 105 ARG A C 1
ATOM 812 O O . ARG A 1 105 ? 20.419 -2.417 -16.559 1.00 91.31 105 ARG A O 1
ATOM 819 N N . PRO A 1 106 ? 19.590 -2.196 -18.652 1.00 91.75 106 PRO A N 1
ATOM 820 C CA . PRO A 1 106 ? 20.850 -1.737 -19.211 1.00 91.75 106 PRO A CA 1
ATOM 821 C C . PRO A 1 106 ? 21.132 -0.340 -18.646 1.00 91.75 106 PRO A C 1
ATOM 823 O O . PRO A 1 106 ? 20.251 0.518 -18.607 1.00 91.75 106 PRO A O 1
ATOM 826 N N . ILE A 1 107 ? 22.333 -0.151 -18.116 1.00 91.44 107 ILE A N 1
ATOM 827 C CA . ILE A 1 107 ? 22.835 1.123 -17.620 1.00 91.44 107 ILE A CA 1
ATOM 828 C C . ILE A 1 107 ? 24.085 1.429 -18.431 1.00 91.44 107 ILE A C 1
ATOM 830 O O . ILE A 1 107 ? 25.057 0.673 -18.395 1.00 91.44 107 ILE A O 1
ATOM 834 N N . GLU A 1 108 ? 24.053 2.545 -19.142 1.00 92.62 108 GLU A N 1
ATOM 835 C CA . GLU A 1 108 ? 25.210 3.074 -19.851 1.00 92.62 108 GLU A CA 1
ATOM 836 C C . GLU A 1 108 ? 26.064 3.895 -18.888 1.00 92.62 108 GLU A C 1
ATOM 838 O O . GLU A 1 108 ? 25.576 4.800 -18.205 1.00 92.62 108 GLU A O 1
ATOM 843 N N . ARG A 1 109 ? 27.352 3.557 -18.794 1.00 87.88 109 ARG A N 1
ATOM 844 C CA . ARG A 1 109 ? 28.345 4.355 -18.065 1.00 87.88 109 ARG A CA 1
ATOM 845 C C . ARG A 1 109 ? 29.641 4.382 -18.859 1.00 87.88 109 ARG A C 1
ATOM 847 O O . ARG A 1 109 ? 30.279 3.348 -19.017 1.00 87.88 109 ARG A O 1
ATOM 854 N N . GLY A 1 110 ? 30.027 5.569 -19.327 1.00 86.12 110 GLY A N 1
ATOM 855 C CA . GLY A 1 110 ? 31.296 5.775 -20.034 1.00 86.12 110 GLY A CA 1
ATOM 856 C C . GLY A 1 110 ? 31.396 5.020 -21.362 1.00 86.12 110 GLY A C 1
ATOM 857 O O . GLY A 1 110 ? 32.445 4.462 -21.652 1.00 86.12 110 GLY A O 1
ATOM 858 N N . GLY A 1 111 ? 30.304 4.941 -22.131 1.00 89.75 111 GLY A N 1
ATOM 859 C CA . GLY A 1 111 ? 30.286 4.280 -23.445 1.00 89.75 111 GLY A CA 1
ATOM 860 C C . GLY A 1 111 ? 30.199 2.750 -23.413 1.00 89.75 111 GLY A C 1
ATOM 861 O O . GLY A 1 111 ? 30.120 2.132 -24.467 1.00 89.75 111 GLY A O 1
ATOM 862 N N . VAL A 1 112 ? 30.165 2.129 -22.228 1.00 90.12 112 VAL A N 1
ATOM 863 C CA . VAL A 1 112 ? 29.965 0.681 -22.077 1.00 90.12 112 VAL A CA 1
ATOM 864 C C . VAL A 1 112 ? 28.594 0.405 -21.459 1.00 90.12 112 VAL A C 1
ATOM 866 O O . VAL A 1 112 ? 28.200 1.023 -20.461 1.00 90.12 112 VAL A O 1
ATOM 869 N N . THR A 1 113 ? 27.854 -0.528 -22.060 1.00 90.44 113 THR A N 1
ATOM 870 C CA . THR A 1 113 ? 26.554 -0.998 -21.576 1.00 90.44 113 THR A CA 1
ATOM 871 C C . THR A 1 113 ? 26.750 -2.123 -20.563 1.00 90.44 113 THR A C 1
ATOM 873 O O . THR A 1 113 ? 27.318 -3.172 -20.857 1.00 90.44 113 THR A O 1
ATOM 876 N N . PHE A 1 114 ? 26.249 -1.929 -19.342 1.00 91.25 114 PHE A N 1
ATOM 877 C CA . PHE A 1 114 ? 26.229 -2.973 -18.316 1.00 91.25 114 PHE A CA 1
ATOM 878 C C . PHE A 1 114 ? 24.795 -3.274 -17.897 1.00 91.25 114 PHE A C 1
ATOM 880 O O . PHE A 1 114 ? 23.966 -2.374 -17.775 1.00 91.25 114 PHE A O 1
ATOM 887 N N . VAL A 1 115 ? 24.488 -4.536 -17.600 1.00 92.19 115 VAL A N 1
ATOM 888 C CA . VAL A 1 115 ? 23.182 -4.905 -17.040 1.00 92.19 115 VAL A CA 1
ATOM 889 C C . VAL A 1 115 ? 23.204 -4.671 -15.531 1.00 92.19 115 VAL A C 1
ATOM 891 O O . VAL A 1 115 ? 23.691 -5.495 -14.758 1.00 92.19 115 VAL A O 1
ATOM 894 N N . GLY A 1 116 ? 22.675 -3.527 -15.105 1.00 89.81 116 GLY A N 1
ATOM 895 C CA . GLY A 1 116 ? 22.492 -3.196 -13.697 1.00 89.81 116 GLY A CA 1
ATOM 896 C C . GLY A 1 116 ? 21.161 -3.706 -13.151 1.00 89.81 116 GLY A C 1
ATOM 897 O O . GLY A 1 116 ? 20.215 -3.979 -13.888 1.00 89.81 116 GLY A O 1
ATOM 898 N N . VAL A 1 117 ? 21.058 -3.809 -11.827 1.00 90.06 117 VAL A N 1
ATOM 899 C CA . VAL A 1 117 ? 19.794 -4.105 -11.145 1.00 90.06 117 VAL A CA 1
ATOM 900 C C . VAL A 1 117 ? 19.284 -2.829 -10.489 1.00 90.06 117 VAL A C 1
ATOM 902 O O . VAL A 1 117 ? 19.937 -2.274 -9.609 1.00 90.06 117 VAL A O 1
ATOM 905 N N . VAL A 1 118 ? 18.102 -2.373 -10.900 1.00 89.69 118 VAL A N 1
ATOM 906 C CA . VAL A 1 118 ? 17.443 -1.180 -10.358 1.00 89.69 118 VAL A CA 1
ATOM 907 C C . VAL A 1 118 ? 16.199 -1.595 -9.581 1.00 89.69 118 VAL A C 1
ATOM 909 O O . VAL A 1 118 ? 15.480 -2.525 -9.957 1.00 89.69 118 VAL A O 1
ATOM 912 N N . GLN A 1 119 ? 15.926 -0.907 -8.474 1.00 88.25 119 GLN A N 1
ATOM 913 C CA . GLN A 1 119 ? 14.676 -1.094 -7.749 1.00 88.25 119 GLN A CA 1
ATOM 914 C C . GLN A 1 119 ? 13.518 -0.489 -8.551 1.00 88.25 119 GLN A C 1
ATOM 916 O O . GLN A 1 119 ? 13.481 0.715 -8.789 1.00 88.25 119 GLN A O 1
ATOM 921 N N . ALA A 1 120 ? 12.560 -1.327 -8.938 1.00 89.00 120 ALA A N 1
ATOM 922 C CA . ALA A 1 120 ? 11.333 -0.890 -9.594 1.00 89.00 120 ALA A CA 1
ATOM 923 C C . ALA A 1 120 ? 10.253 -0.517 -8.564 1.00 89.00 120 ALA A C 1
ATOM 925 O O . ALA A 1 120 ? 10.451 -0.645 -7.351 1.00 89.00 120 ALA A O 1
ATOM 926 N N . SER A 1 121 ? 9.081 -0.087 -9.048 1.00 89.88 121 SER A N 1
ATOM 927 C CA . SER A 1 121 ? 7.914 0.100 -8.182 1.00 89.88 121 SER A CA 1
ATOM 928 C C . SER A 1 121 ? 7.587 -1.187 -7.420 1.00 89.88 121 SER A C 1
ATOM 930 O O . SER A 1 121 ? 7.715 -2.299 -7.951 1.00 89.88 121 SER A O 1
ATOM 932 N N . SER A 1 122 ? 7.212 -1.022 -6.151 1.00 91.62 122 SER A N 1
ATOM 933 C CA . SER A 1 122 ? 6.818 -2.131 -5.287 1.00 91.62 122 SER A CA 1
ATOM 934 C C . SER A 1 122 ? 5.548 -2.785 -5.822 1.00 91.62 122 SER A C 1
ATOM 936 O O . SER A 1 122 ? 4.635 -2.102 -6.282 1.00 91.62 122 SER A O 1
ATOM 938 N N . LEU A 1 123 ? 5.492 -4.109 -5.734 1.00 93.94 123 LEU A N 1
ATOM 939 C CA . LEU A 1 123 ? 4.290 -4.883 -5.998 1.00 93.94 123 LEU A CA 1
ATOM 940 C C . LEU A 1 123 ? 3.507 -5.014 -4.691 1.00 93.94 123 LEU A C 1
ATOM 942 O O . LEU A 1 123 ? 4.074 -5.404 -3.671 1.00 93.94 123 LEU A O 1
ATOM 946 N N . TYR A 1 124 ? 2.219 -4.704 -4.719 1.00 95.00 124 TYR A N 1
ATOM 947 C CA . TYR A 1 124 ? 1.336 -4.854 -3.570 1.00 95.00 124 TYR A CA 1
ATOM 948 C C . TYR A 1 124 ? 0.442 -6.067 -3.778 1.00 95.00 124 TYR A C 1
ATOM 950 O O . TYR A 1 124 ? -0.188 -6.216 -4.824 1.00 95.00 124 TYR A O 1
ATOM 958 N N . THR A 1 125 ? 0.397 -6.932 -2.770 1.00 94.31 125 THR A N 1
ATOM 959 C CA . THR A 1 125 ? -0.520 -8.070 -2.731 1.00 94.31 125 THR A CA 1
ATOM 960 C C . THR A 1 125 ? -1.452 -7.945 -1.534 1.00 94.31 125 THR A C 1
ATOM 962 O O . THR A 1 125 ? -1.100 -7.347 -0.513 1.00 94.31 125 THR A O 1
ATOM 965 N N . PHE A 1 126 ? -2.659 -8.475 -1.687 1.00 93.94 126 PHE A N 1
ATOM 966 C CA . PHE A 1 126 ? -3.756 -8.317 -0.744 1.00 93.94 126 PHE A CA 1
ATOM 967 C C . PHE A 1 126 ? -4.094 -9.659 -0.112 1.00 93.94 126 PHE A C 1
ATOM 969 O O . PHE A 1 126 ? -4.185 -10.672 -0.811 1.00 93.94 126 PHE A O 1
ATOM 976 N N . ARG A 1 127 ? -4.322 -9.652 1.201 1.00 90.94 127 ARG A N 1
ATOM 977 C CA . ARG A 1 127 ? -4.819 -10.814 1.939 1.00 90.94 127 ARG A CA 1
ATOM 978 C C . ARG A 1 127 ? -6.287 -10.611 2.283 1.00 90.94 127 ARG A C 1
ATOM 980 O O . ARG A 1 127 ? -6.657 -9.601 2.877 1.00 90.94 127 ARG A O 1
ATOM 987 N N . LEU A 1 128 ? -7.115 -11.574 1.884 1.00 81.88 128 LEU A N 1
ATOM 988 C CA . LEU A 1 128 ? -8.544 -11.585 2.199 1.00 81.88 128 LEU A CA 1
ATOM 989 C C . LEU A 1 128 ? -8.843 -12.375 3.485 1.00 81.88 128 LEU A C 1
ATOM 991 O O . LEU A 1 128 ? -9.889 -12.177 4.096 1.00 81.88 128 LEU A O 1
ATOM 995 N N . GLU A 1 129 ? -7.934 -13.262 3.897 1.00 67.25 129 GLU A N 1
ATOM 996 C CA . GLU A 1 129 ? -8.148 -14.175 5.020 1.00 67.25 129 GLU A CA 1
ATOM 997 C C . GLU A 1 129 ? -8.000 -13.461 6.371 1.00 67.25 129 GLU A C 1
ATOM 999 O O . GLU A 1 129 ? -6.962 -12.891 6.707 1.00 67.25 129 GLU A O 1
ATOM 1004 N N . GLY A 1 130 ? -9.093 -13.487 7.138 1.00 53.78 130 GLY A N 1
ATOM 1005 C CA . GLY A 1 130 ? -9.402 -12.613 8.271 1.00 53.78 130 GLY A CA 1
ATOM 1006 C C . GLY A 1 130 ? -8.650 -12.852 9.582 1.00 53.78 130 GLY A C 1
ATOM 1007 O O . GLY A 1 130 ? -9.177 -12.498 10.636 1.00 53.78 130 GLY A O 1
ATOM 1008 N N . ARG A 1 131 ? -7.430 -13.398 9.566 1.00 57.44 131 ARG A N 1
ATOM 1009 C CA . ARG A 1 131 ? -6.559 -13.323 10.749 1.00 57.44 131 ARG A CA 1
ATOM 1010 C C . ARG A 1 131 ? -5.719 -12.064 10.660 1.00 57.44 131 ARG A C 1
ATOM 1012 O O . ARG A 1 131 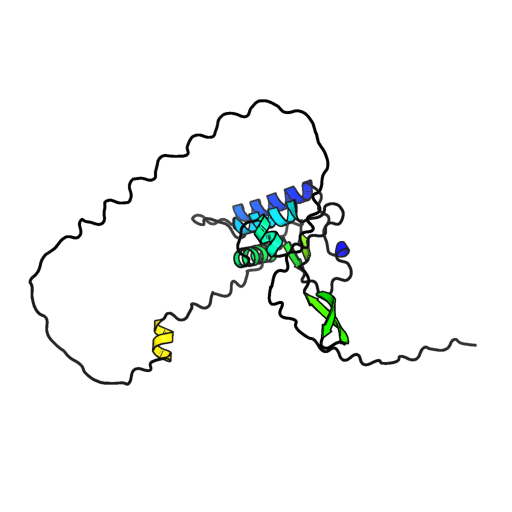? -4.646 -12.045 10.065 1.00 57.44 131 ARG A O 1
ATOM 1019 N N . VAL A 1 132 ? -6.243 -11.006 11.272 1.00 62.41 132 VAL A N 1
ATOM 1020 C CA . VAL A 1 132 ? -5.502 -9.769 11.502 1.00 62.41 132 VAL A CA 1
ATOM 1021 C C . VAL A 1 132 ? -4.317 -10.098 12.403 1.00 62.41 132 VAL A C 1
ATOM 1023 O O . VAL A 1 132 ? -4.462 -10.255 13.613 1.00 62.41 132 VAL A O 1
ATOM 1026 N N . GLN A 1 133 ? -3.143 -10.233 11.802 1.00 68.25 133 GLN A N 1
ATOM 1027 C CA . GLN A 1 133 ? -1.897 -10.339 12.541 1.00 68.25 133 GLN A CA 1
ATOM 1028 C C . GLN A 1 133 ? -1.487 -8.912 12.867 1.00 68.25 133 GLN A C 1
ATOM 1030 O O . GLN A 1 133 ? -0.863 -8.259 12.040 1.00 68.25 133 GLN A O 1
ATOM 1035 N N . ILE A 1 134 ? -1.887 -8.400 14.034 1.00 70.94 134 ILE A N 1
ATOM 1036 C CA . ILE A 1 134 ? -1.380 -7.108 14.503 1.00 70.94 134 ILE A CA 1
ATOM 1037 C C . ILE A 1 134 ? 0.072 -7.336 14.898 1.00 70.94 134 ILE A C 1
ATOM 1039 O O . ILE A 1 134 ? 0.377 -7.722 16.023 1.00 70.94 134 ILE A O 1
ATOM 1043 N N . THR A 1 135 ? 0.974 -7.117 13.950 1.00 72.19 135 THR A N 1
ATOM 1044 C CA . THR A 1 135 ? 2.387 -7.011 14.277 1.00 72.19 135 THR A CA 1
ATOM 1045 C C . THR A 1 135 ? 2.549 -5.646 14.934 1.00 72.19 135 THR A C 1
ATOM 1047 O O . THR A 1 135 ? 2.206 -4.642 14.297 1.00 72.19 135 THR A O 1
ATOM 1050 N N . PRO A 1 136 ? 3.012 -5.556 16.194 1.00 65.19 136 PRO A N 1
ATOM 1051 C CA . PRO A 1 136 ? 3.293 -4.263 16.790 1.00 65.19 136 PRO A CA 1
ATOM 1052 C C . PRO A 1 136 ? 4.307 -3.570 15.883 1.00 65.19 136 PRO A C 1
ATOM 1054 O O . PRO A 1 136 ? 5.443 -4.020 15.728 1.00 65.19 136 PRO A O 1
ATOM 1057 N N . LEU A 1 137 ? 3.880 -2.491 15.223 1.00 61.34 137 LEU A N 1
ATOM 1058 C CA . LEU A 1 137 ? 4.817 -1.622 14.538 1.00 61.34 137 LEU A CA 1
ATOM 1059 C C . LEU A 1 137 ? 5.781 -1.147 15.604 1.00 61.34 137 LEU A C 1
ATOM 1061 O O . LEU A 1 137 ? 5.376 -0.437 16.526 1.00 61.34 137 LEU A O 1
ATOM 1065 N N . ALA A 1 138 ? 7.054 -1.498 15.449 1.00 58.12 138 ALA A N 1
ATOM 1066 C CA . ALA A 1 138 ? 8.128 -0.745 16.058 1.00 58.12 138 ALA A CA 1
ATOM 1067 C C . ALA A 1 138 ? 8.074 0.657 15.437 1.00 58.12 138 ALA A C 1
ATOM 1069 O O . ALA A 1 138 ? 8.805 0.992 14.503 1.00 58.12 138 ALA A O 1
ATOM 1070 N N . VAL A 1 139 ? 7.132 1.478 15.906 1.00 58.41 139 VAL A N 1
ATOM 1071 C CA . VAL A 1 139 ? 7.169 2.918 15.738 1.00 58.41 139 VAL A CA 1
ATOM 1072 C C . VAL A 1 139 ? 8.365 3.305 16.577 1.00 58.41 139 VAL A C 1
ATOM 1074 O O . VAL A 1 139 ? 8.240 3.531 17.778 1.00 58.41 139 VAL A O 1
ATOM 1077 N N . GLY A 1 140 ? 9.554 3.237 15.968 1.00 52.75 140 GLY A N 1
ATOM 1078 C CA . GLY A 1 140 ? 10.772 3.703 16.600 1.00 52.75 140 GLY A CA 1
ATOM 1079 C C . GLY A 1 140 ? 10.424 5.069 17.148 1.00 52.75 140 GLY A C 1
ATOM 1080 O O . GLY A 1 140 ? 9.982 5.921 16.369 1.00 52.75 140 GLY A O 1
ATOM 1081 N N . ARG A 1 141 ? 10.483 5.219 18.482 1.00 51.34 141 ARG A N 1
ATOM 1082 C CA . ARG A 1 141 ? 10.261 6.509 19.133 1.00 51.34 141 ARG A CA 1
ATOM 1083 C C . A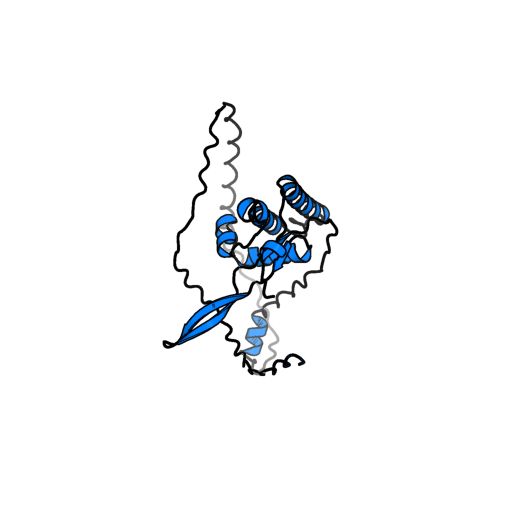RG A 1 141 ? 11.044 7.489 18.287 1.00 51.34 141 ARG A C 1
ATOM 1085 O O . ARG A 1 141 ? 12.247 7.280 18.103 1.00 51.34 141 ARG A O 1
ATOM 1092 N N . ALA A 1 142 ? 10.345 8.446 17.669 1.00 53.31 142 ALA A N 1
ATOM 1093 C CA . ALA A 1 142 ? 11.010 9.532 16.978 1.00 53.31 142 ALA A CA 1
ATOM 1094 C C . ALA A 1 142 ? 12.069 9.985 17.970 1.00 53.31 142 ALA A C 1
ATOM 1096 O O . ALA A 1 142 ? 11.702 10.309 19.102 1.00 53.31 142 ALA A O 1
ATOM 1097 N N . ARG A 1 143 ? 13.357 9.826 17.620 1.00 48.38 143 ARG A N 1
ATOM 1098 C CA . ARG A 1 143 ? 14.438 10.312 18.473 1.00 48.38 143 ARG A CA 1
ATOM 1099 C C . ARG A 1 143 ? 14.015 11.735 18.753 1.00 48.38 143 ARG A C 1
ATOM 1101 O O . ARG A 1 143 ? 13.869 12.495 17.795 1.00 48.38 143 ARG A O 1
ATOM 1108 N N . SER A 1 144 ? 13.653 12.025 20.003 1.00 56.72 144 SER A N 1
ATOM 1109 C CA . SER A 1 144 ? 13.328 13.380 20.404 1.00 56.72 144 SER A CA 1
ATOM 1110 C C . SER A 1 144 ? 14.505 14.174 19.886 1.00 56.72 144 SER A C 1
ATOM 1112 O O . SER A 1 144 ? 15.639 13.866 20.271 1.00 56.72 144 SER A O 1
ATOM 1114 N N . PHE A 1 145 ? 14.271 15.058 18.911 1.00 53.69 145 PHE A N 1
ATOM 1115 C CA . PHE A 1 145 ? 15.321 15.963 18.480 1.00 53.69 145 PHE A CA 1
ATOM 1116 C C . PHE A 1 145 ? 15.923 16.507 19.772 1.00 53.69 145 PHE A C 1
ATOM 1118 O O . PHE A 1 145 ? 15.130 16.878 20.649 1.00 53.69 145 PHE A O 1
ATOM 1125 N N . PRO A 1 146 ? 17.256 16.434 19.961 1.00 55.47 146 PRO A N 1
ATOM 1126 C CA . PRO A 1 146 ? 17.861 17.009 21.146 1.00 55.47 146 PRO A CA 1
ATOM 1127 C C . PRO A 1 146 ? 17.284 18.413 21.249 1.00 55.47 146 PRO A C 1
ATOM 1129 O O . PRO A 1 146 ? 17.381 19.197 20.302 1.00 55.47 146 PRO A O 1
ATOM 1132 N N . THR A 1 147 ? 16.549 18.680 22.329 1.00 57.66 147 THR A N 1
ATOM 1133 C CA . THR A 1 147 ? 16.002 20.013 22.559 1.00 57.66 147 THR A CA 1
ATOM 1134 C C . THR A 1 147 ? 17.172 20.983 22.458 1.00 57.66 147 THR A C 1
ATOM 1136 O O . THR A 1 147 ? 18.296 20.617 22.805 1.00 57.66 147 THR A O 1
ATOM 1139 N N . ALA A 1 148 ? 16.947 22.199 21.956 1.00 59.25 148 ALA A N 1
ATOM 1140 C CA . ALA A 1 148 ? 18.022 23.163 21.696 1.00 59.25 148 ALA A CA 1
ATOM 1141 C C . ALA A 1 148 ? 19.013 23.311 22.874 1.00 59.25 148 ALA A C 1
ATOM 1143 O O . ALA A 1 148 ? 20.193 23.542 22.648 1.00 59.25 148 ALA A O 1
ATOM 1144 N N . ARG A 1 149 ? 18.567 23.057 24.115 1.00 55.56 149 ARG A N 1
ATOM 1145 C CA . ARG A 1 149 ? 19.402 22.937 25.322 1.00 55.56 149 ARG A CA 1
ATOM 1146 C C . ARG A 1 149 ? 20.558 21.929 25.231 1.00 55.56 149 ARG A C 1
ATOM 1148 O O . ARG A 1 149 ? 21.647 22.245 25.689 1.00 55.56 149 ARG A O 1
ATOM 1155 N N . VAL A 1 150 ? 20.353 20.744 24.656 1.00 59.56 150 VAL A N 1
ATOM 1156 C CA . VAL A 1 150 ? 21.402 19.710 24.534 1.00 59.56 150 VAL A CA 1
ATOM 1157 C C . VAL A 1 150 ? 22.406 20.073 23.436 1.00 59.56 150 VAL A C 1
ATOM 1159 O O . VAL A 1 150 ? 23.598 19.841 23.595 1.00 59.56 150 VAL A O 1
ATOM 1162 N N . LEU A 1 151 ? 21.943 20.702 22.350 1.00 57.09 151 LEU A N 1
ATOM 1163 C CA . LEU A 1 151 ? 22.826 21.242 21.310 1.00 57.09 151 LEU A CA 1
ATOM 1164 C C . LEU A 1 151 ? 23.654 22.424 21.835 1.00 57.09 151 LEU A C 1
ATOM 1166 O O . LEU A 1 151 ? 24.853 22.466 21.590 1.00 57.09 151 LEU A O 1
ATOM 1170 N N . PHE A 1 152 ? 23.055 23.331 22.612 1.00 57.31 152 PHE A N 1
ATOM 1171 C CA . PHE A 1 152 ? 23.769 24.472 23.195 1.00 57.31 152 PHE A CA 1
ATOM 1172 C C . PHE A 1 152 ? 24.845 24.029 24.199 1.00 57.31 152 PHE A C 1
ATOM 1174 O O . PHE A 1 152 ? 25.945 24.561 24.171 1.00 57.31 152 PHE A O 1
ATOM 1181 N N . ALA A 1 153 ? 24.571 23.006 25.018 1.00 59.22 153 ALA A N 1
ATOM 1182 C CA . ALA A 1 153 ? 25.540 22.454 25.970 1.00 59.22 153 ALA A CA 1
ATOM 1183 C C . ALA A 1 153 ? 26.716 21.708 25.305 1.00 59.22 153 ALA A C 1
ATOM 1185 O O . ALA A 1 153 ? 27.800 21.648 25.877 1.00 59.22 153 ALA A O 1
ATOM 1186 N N . LEU A 1 154 ? 26.515 21.142 24.109 1.00 60.28 154 LEU A N 1
ATOM 1187 C CA . LEU A 1 15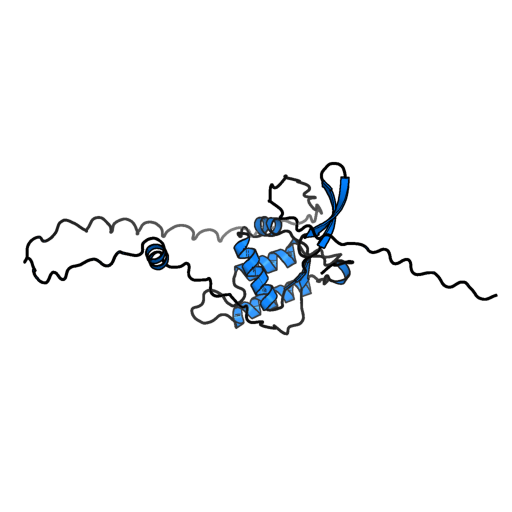4 ? 27.577 20.472 23.345 1.00 60.28 154 LEU A CA 1
ATOM 1188 C C . LEU A 1 154 ? 28.406 21.443 22.494 1.00 60.28 154 LEU A C 1
ATOM 1190 O O . LEU A 1 154 ? 29.584 21.186 22.267 1.00 60.28 154 LEU A O 1
ATOM 1194 N N . LEU A 1 155 ? 27.805 22.537 22.016 1.00 62.94 155 LEU A N 1
ATOM 1195 C CA . LEU A 1 155 ? 28.499 23.561 21.224 1.00 62.94 155 LEU A CA 1
ATOM 1196 C C . LEU A 1 155 ? 29.166 24.645 22.080 1.00 62.94 155 LEU A C 1
ATOM 1198 O O . LEU A 1 155 ? 30.138 25.244 21.632 1.00 62.94 155 LEU A O 1
ATOM 1202 N N . TYR A 1 156 ? 28.683 24.876 23.300 1.00 66.19 156 TYR A N 1
ATOM 1203 C CA . TYR A 1 156 ? 29.238 25.854 24.231 1.00 66.19 156 TYR A CA 1
ATOM 1204 C C . TYR A 1 156 ? 29.418 25.210 25.611 1.00 66.19 156 TYR A C 1
ATOM 1206 O O . TYR A 1 156 ? 28.537 25.339 26.465 1.00 66.19 156 TYR A O 1
ATOM 1214 N N . PRO A 1 157 ? 30.536 24.506 25.868 1.00 56.25 157 PRO A N 1
ATOM 1215 C CA . PRO A 1 157 ? 30.905 24.165 27.232 1.00 56.25 157 PRO A CA 1
ATOM 1216 C C . PRO A 1 157 ? 31.156 25.478 27.975 1.00 56.25 157 PRO A C 1
ATOM 1218 O O . PRO A 1 157 ? 32.160 26.152 27.750 1.00 56.25 157 PRO A O 1
ATOM 1221 N N . SER A 1 158 ? 30.203 25.888 28.811 1.00 59.72 158 SER A N 1
ATOM 1222 C CA . SER A 1 158 ? 30.346 27.075 29.645 1.00 59.72 158 SER A CA 1
ATOM 1223 C C . SER A 1 158 ? 31.634 26.947 30.466 1.00 59.72 158 SER A C 1
ATOM 1225 O O . SER A 1 158 ? 31.762 25.973 31.216 1.00 59.72 158 SER A O 1
ATOM 1227 N N . PRO A 1 159 ? 32.588 27.888 30.371 1.00 55.41 159 PRO A N 1
ATOM 1228 C CA . PRO A 1 159 ? 33.698 27.909 31.301 1.00 55.41 159 PRO A CA 1
ATOM 1229 C C . PRO A 1 159 ? 33.132 28.181 32.695 1.00 55.41 159 PRO A C 1
ATOM 1231 O O . PRO A 1 159 ? 32.414 29.155 32.924 1.00 55.41 159 PRO A O 1
ATOM 1234 N N . LEU A 1 160 ? 33.428 27.271 33.620 1.00 57.56 160 LEU A N 1
ATOM 1235 C CA . LEU A 1 160 ? 33.226 27.450 35.052 1.00 57.56 160 LEU A CA 1
ATOM 1236 C C . LEU A 1 160 ? 33.782 28.817 35.464 1.00 57.56 160 LEU A C 1
ATOM 1238 O O . LEU A 1 160 ? 34.976 29.074 35.326 1.00 57.56 160 LEU A O 1
ATOM 1242 N N . GLY A 1 161 ? 32.910 29.696 35.955 1.00 48.53 161 GLY A N 1
ATOM 1243 C CA . GLY A 1 161 ? 33.304 31.072 36.207 1.00 48.53 161 GLY A CA 1
ATOM 1244 C C . GLY A 1 161 ? 32.294 31.889 36.996 1.00 48.53 161 GLY A C 1
ATOM 1245 O O . GLY A 1 161 ? 31.704 32.807 36.453 1.00 48.53 161 GLY A O 1
ATOM 1246 N N . ARG A 1 162 ? 32.245 31.619 38.307 1.00 45.31 162 ARG A N 1
ATOM 1247 C CA . ARG A 1 162 ? 32.291 32.657 39.353 1.00 45.31 162 ARG A CA 1
ATOM 1248 C C . ARG A 1 162 ? 31.007 33.474 39.626 1.00 45.31 162 ARG A C 1
ATOM 1250 O O . ARG A 1 162 ? 30.624 34.351 38.866 1.00 45.31 162 ARG A O 1
ATOM 1257 N N . GLY A 1 163 ? 30.491 33.312 40.851 1.00 43.28 163 GLY A N 1
ATOM 1258 C CA . GLY A 1 163 ? 29.953 34.430 41.635 1.00 43.28 163 GLY A CA 1
ATOM 1259 C C . GLY A 1 163 ? 28.551 34.233 42.203 1.00 43.28 163 GLY A C 1
ATOM 1260 O O . GLY A 1 163 ? 27.566 34.516 41.538 1.00 43.28 163 GLY A O 1
ATOM 1261 N N . ASN A 1 164 ? 28.476 33.853 43.479 1.00 57.84 164 ASN A N 1
ATOM 1262 C CA . ASN A 1 164 ? 27.295 34.067 44.310 1.00 57.84 164 ASN A CA 1
ATOM 1263 C C . ASN A 1 164 ? 27.089 35.580 44.497 1.00 57.84 164 ASN A C 1
ATOM 1265 O O . ASN A 1 164 ? 27.928 36.233 45.115 1.00 57.84 164 ASN A O 1
ATOM 1269 N N . HIS A 1 165 ? 25.982 36.131 44.003 1.00 54.97 165 HIS A N 1
ATOM 1270 C CA . HIS A 1 165 ? 25.467 37.432 44.442 1.00 54.97 165 HIS A CA 1
ATOM 1271 C C . HIS A 1 165 ? 24.117 37.197 45.109 1.00 54.97 165 HIS A C 1
ATOM 1273 O O . HIS A 1 165 ? 23.062 37.099 44.486 1.00 54.97 165 HIS A O 1
ATOM 1279 N N . THR A 1 166 ? 24.194 37.062 46.424 1.00 53.88 166 THR A N 1
ATOM 1280 C CA . THR A 1 166 ? 23.111 37.357 47.348 1.00 53.88 166 THR A CA 1
ATOM 1281 C C . THR A 1 166 ? 22.715 38.833 47.249 1.00 53.88 166 THR A C 1
ATOM 1283 O O . THR A 1 166 ? 23.564 39.701 47.070 1.00 53.88 166 THR A O 1
ATOM 1286 N N . THR A 1 167 ? 21.424 39.089 47.478 1.00 52.06 167 THR A N 1
ATOM 1287 C CA . THR A 1 167 ? 20.781 40.380 47.800 1.00 52.06 167 THR A CA 1
ATOM 1288 C C . THR A 1 167 ? 20.728 41.443 46.695 1.00 52.06 167 THR A C 1
ATOM 1290 O O . THR A 1 167 ? 21.716 42.082 46.370 1.00 52.06 167 THR A O 1
ATOM 1293 N N . ARG A 1 168 ? 19.525 41.771 46.211 1.00 40.12 168 ARG A N 1
ATOM 1294 C CA . ARG A 1 168 ? 18.605 42.762 46.803 1.00 40.12 168 ARG A CA 1
ATOM 1295 C C . ARG A 1 168 ? 17.315 42.834 45.980 1.00 40.12 168 ARG A C 1
ATOM 1297 O O . ARG A 1 168 ? 17.355 42.931 44.759 1.00 40.12 168 ARG A O 1
ATOM 1304 N N . ARG A 1 169 ? 16.174 42.819 46.674 1.00 47.84 169 ARG A N 1
ATOM 1305 C CA . ARG A 1 169 ? 14.904 43.348 46.158 1.00 47.84 169 ARG A CA 1
ATOM 1306 C C . ARG A 1 169 ? 15.050 44.860 45.954 1.00 47.84 169 ARG A C 1
ATOM 1308 O O . ARG A 1 169 ? 15.593 45.511 46.847 1.00 47.84 169 ARG A O 1
ATOM 1315 N N . PRO A 1 170 ? 14.472 45.411 44.881 1.00 53.28 170 PRO A N 1
ATOM 1316 C CA . PRO A 1 170 ? 13.823 46.707 44.960 1.00 53.28 170 PRO A CA 1
ATOM 1317 C C . PRO A 1 170 ? 12.305 46.535 44.905 1.00 53.28 170 PRO A C 1
ATOM 1319 O O . PRO A 1 170 ? 11.747 45.810 44.084 1.00 53.28 170 PRO A O 1
ATOM 1322 N N . THR A 1 171 ? 11.699 47.197 45.871 1.00 50.94 171 THR A N 1
ATOM 1323 C CA . THR A 1 171 ? 10.304 47.571 46.058 1.00 50.94 171 THR A CA 1
ATOM 1324 C C . THR A 1 171 ? 9.649 48.199 44.824 1.00 50.94 171 THR A C 1
ATOM 1326 O O . THR A 1 171 ? 10.288 48.949 44.096 1.00 50.94 171 THR A O 1
ATOM 1329 N N . GLU A 1 172 ? 8.365 47.870 44.664 1.00 49.78 172 GLU A N 1
ATOM 1330 C CA . GLU A 1 172 ? 7.224 48.747 44.345 1.00 49.78 172 GLU A CA 1
ATOM 1331 C C . GLU A 1 172 ? 7.400 49.897 43.339 1.00 49.78 172 GLU A C 1
ATOM 1333 O O . GLU A 1 172 ? 8.129 50.855 43.575 1.00 49.78 172 GLU A O 1
ATOM 1338 N N . GLY A 1 173 ? 6.566 49.865 42.290 1.00 52.22 173 GLY A N 1
ATOM 1339 C CA . GLY A 1 173 ? 6.105 51.075 41.605 1.00 52.22 173 GLY A CA 1
ATOM 1340 C C . GLY A 1 173 ? 6.084 50.985 40.081 1.00 52.22 173 GLY A C 1
ATOM 1341 O O . GLY A 1 173 ? 7.039 51.415 39.449 1.00 52.22 173 GLY A O 1
ATOM 1342 N N . ALA A 1 174 ? 4.996 50.454 39.504 1.00 43.34 174 ALA A N 1
ATOM 1343 C CA . ALA A 1 174 ? 4.381 50.919 38.246 1.00 43.34 174 ALA A CA 1
ATOM 1344 C C . ALA A 1 174 ? 3.280 49.938 37.798 1.00 43.34 174 ALA A C 1
ATOM 1346 O O . ALA A 1 174 ? 3.538 48.914 37.165 1.00 43.34 174 ALA A O 1
ATOM 1347 N N . GLU A 1 175 ? 2.039 50.266 38.147 1.00 48.50 175 GLU A N 1
ATOM 1348 C CA . GLU A 1 175 ? 0.821 49.739 37.522 1.00 48.50 175 GLU A CA 1
ATOM 1349 C C . GLU A 1 175 ? 0.501 50.561 36.232 1.00 48.50 175 GLU A C 1
ATOM 1351 O O . GLU A 1 175 ? 1.244 51.487 35.907 1.00 48.50 175 GLU A O 1
ATOM 1356 N N . PRO A 1 176 ? -0.524 50.236 35.421 1.00 55.34 176 PRO A N 1
ATOM 1357 C CA . PRO A 1 176 ? -0.370 49.481 34.181 1.00 55.34 176 PRO A CA 1
ATOM 1358 C C . PRO A 1 176 ? -0.755 50.286 32.921 1.00 55.34 176 PRO A C 1
ATOM 1360 O O . PRO A 1 176 ? -1.770 50.979 32.892 1.00 55.34 176 PRO A O 1
ATOM 1363 N N . ALA A 1 177 ? -0.024 50.101 31.818 1.00 50.50 177 ALA A N 1
ATOM 1364 C CA . ALA A 1 177 ? -0.447 50.559 30.492 1.00 50.50 177 ALA A CA 1
ATOM 1365 C C . ALA A 1 177 ? -0.876 49.365 29.623 1.00 50.50 177 ALA A C 1
ATOM 1367 O O . ALA A 1 177 ? -0.067 48.636 29.059 1.00 50.50 177 ALA A O 1
ATOM 1368 N N . ASP A 1 178 ? -2.193 49.187 29.572 1.00 55.31 178 ASP A N 1
ATOM 1369 C CA . ASP A 1 178 ? -2.959 48.813 28.384 1.00 55.31 178 ASP A CA 1
ATOM 1370 C C . ASP A 1 178 ? -2.669 47.462 27.688 1.00 55.31 178 ASP A C 1
ATOM 1372 O O . ASP A 1 178 ? -1.946 47.346 26.701 1.00 55.31 178 ASP A O 1
ATOM 1376 N N . SER A 1 179 ? -3.342 46.408 28.163 1.00 53.97 179 SER A N 1
ATOM 1377 C CA . SER A 1 179 ? -3.416 45.095 27.495 1.00 53.97 179 SER A CA 1
ATOM 1378 C C . SER A 1 179 ? -4.824 44.750 26.976 1.00 53.97 179 SER A C 1
ATOM 1380 O O . SER A 1 179 ? -5.127 43.588 26.690 1.00 53.97 179 SER A O 1
ATOM 1382 N N . ARG A 1 180 ? -5.701 45.750 26.773 1.00 51.16 180 ARG A N 1
ATOM 1383 C CA . ARG A 1 180 ? -7.063 45.543 26.232 1.00 51.16 180 ARG A CA 1
ATOM 1384 C C . ARG A 1 180 ? -7.168 45.606 24.699 1.00 51.16 180 ARG A C 1
ATOM 1386 O O . ARG A 1 180 ? -8.277 45.599 24.178 1.00 51.16 180 ARG A O 1
ATOM 1393 N N . ALA A 1 181 ? -6.058 45.558 23.959 1.00 53.19 181 ALA A N 1
ATOM 1394 C CA . ALA A 1 181 ? -6.073 45.669 22.493 1.00 53.19 181 ALA A CA 1
ATOM 1395 C C . ALA A 1 181 ? -6.100 44.336 21.701 1.00 53.19 181 ALA A C 1
ATOM 1397 O O . ALA A 1 181 ? -6.196 44.362 20.479 1.00 53.19 181 ALA A O 1
ATOM 1398 N N . TRP A 1 182 ? -6.068 43.156 22.342 1.00 49.50 182 TRP A N 1
ATOM 1399 C CA . TRP A 1 182 ? -5.956 41.863 21.623 1.00 49.50 182 TRP A CA 1
ATOM 1400 C C . TRP A 1 182 ? -7.195 40.946 21.675 1.00 49.50 182 TRP A C 1
ATOM 1402 O O . TRP A 1 182 ? -7.120 39.780 21.288 1.00 49.50 182 TRP A O 1
ATOM 1412 N N . ARG A 1 183 ? -8.369 41.441 22.100 1.00 47.75 183 ARG A N 1
ATOM 1413 C CA . ARG A 1 183 ? -9.622 40.644 22.162 1.00 47.75 183 ARG A CA 1
ATOM 1414 C C . ARG A 1 183 ? -10.725 41.072 21.181 1.00 47.75 183 ARG A C 1
ATOM 1416 O O . ARG A 1 183 ? -11.899 40.905 21.487 1.00 47.75 183 ARG A O 1
ATOM 1423 N N . ALA A 1 184 ? -10.377 41.554 19.987 1.00 47.97 184 ALA A N 1
ATOM 1424 C CA . ALA A 1 184 ? -11.366 41.977 18.981 1.00 47.97 184 ALA A CA 1
ATOM 1425 C C . ALA A 1 184 ? -11.176 41.354 17.578 1.00 47.97 184 ALA A C 1
ATOM 1427 O O . ALA A 1 184 ? -11.453 41.998 16.574 1.00 47.97 184 ALA A O 1
ATOM 1428 N N . GLY A 1 185 ? -10.717 40.095 17.480 1.00 42.62 185 GLY A N 1
ATOM 1429 C CA . GLY A 1 185 ? -10.411 39.465 16.179 1.00 42.62 185 GLY A CA 1
ATOM 1430 C C . GLY A 1 185 ? -10.938 38.045 15.929 1.00 42.62 185 GLY A C 1
ATOM 1431 O O . GLY A 1 185 ? -10.534 37.430 14.945 1.00 42.62 185 GLY A O 1
ATOM 1432 N N . ALA A 1 186 ? -11.804 37.484 16.783 1.00 45.50 186 ALA A N 1
ATOM 1433 C CA . ALA A 1 186 ? -12.167 36.056 16.715 1.00 45.50 186 ALA A CA 1
ATOM 1434 C C . ALA A 1 186 ? -13.681 35.756 16.725 1.00 45.50 186 ALA A C 1
ATOM 1436 O O . ALA A 1 186 ? -14.088 34.688 17.171 1.00 45.50 186 ALA A O 1
ATOM 1437 N N . ALA A 1 187 ? -14.521 36.665 16.215 1.00 47.03 187 ALA A N 1
ATOM 1438 C CA . ALA A 1 187 ? -15.984 36.495 16.198 1.00 47.03 187 ALA A CA 1
ATOM 1439 C C . ALA A 1 187 ? -16.642 36.697 14.814 1.00 47.03 187 ALA A C 1
ATOM 1441 O O . ALA A 1 187 ? -17.803 37.082 14.736 1.00 47.03 187 ALA A O 1
ATOM 1442 N N . ALA A 1 188 ? -15.932 36.430 13.708 1.00 47.53 188 ALA A N 1
ATOM 1443 C CA . ALA A 1 188 ? -16.456 36.686 12.355 1.00 47.53 188 AL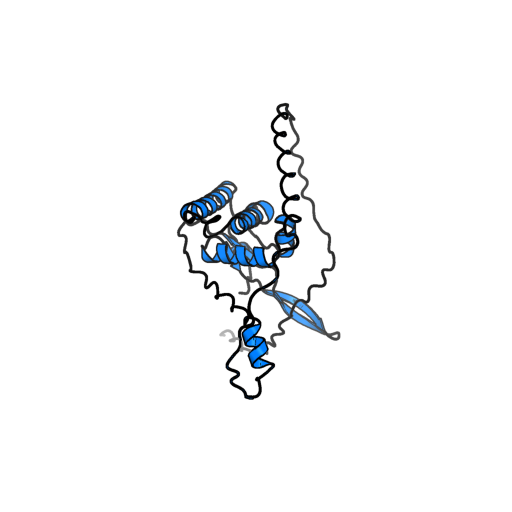A A CA 1
ATOM 1444 C C . ALA A 1 188 ? -16.211 35.563 11.327 1.00 47.53 188 ALA A C 1
ATOM 1446 O O . ALA A 1 188 ? -16.020 35.838 10.148 1.00 47.53 188 ALA A O 1
ATOM 1447 N N . ARG A 1 189 ? -16.219 34.283 11.734 1.00 47.06 189 ARG A N 1
ATOM 1448 C CA . ARG A 1 189 ? -16.237 33.138 10.792 1.00 47.06 189 ARG A CA 1
ATOM 1449 C C . ARG A 1 189 ? -17.094 31.974 11.302 1.00 47.06 189 ARG A C 1
ATOM 1451 O O . ARG A 1 189 ? -16.620 30.861 11.487 1.00 47.06 189 ARG A O 1
ATOM 1458 N N . SER A 1 190 ? -18.382 32.225 11.519 1.00 47.66 190 SER A N 1
ATOM 1459 C CA . SER A 1 190 ? -19.377 31.160 11.700 1.00 47.66 190 SER A CA 1
ATOM 1460 C C . SER A 1 190 ? -20.709 31.542 11.052 1.00 47.66 190 SER A C 1
ATOM 1462 O O . SER A 1 190 ? -21.654 31.863 11.764 1.00 47.66 190 SER A O 1
ATOM 1464 N N . ARG A 1 191 ? -20.784 31.568 9.712 1.00 47.59 191 ARG A N 1
ATOM 1465 C CA . ARG A 1 191 ? -22.046 31.596 8.930 1.00 47.59 191 ARG A CA 1
ATOM 1466 C C . ARG A 1 191 ? -21.755 31.568 7.415 1.00 47.59 191 ARG A C 1
ATOM 1468 O O . ARG A 1 191 ? -21.801 32.595 6.760 1.00 47.59 191 ARG A O 1
ATOM 1475 N N . SER A 1 192 ? -21.430 30.390 6.882 1.00 49.34 192 SER A N 1
ATOM 1476 C CA . SER A 1 192 ? -21.638 29.965 5.474 1.00 49.34 192 SER A CA 1
ATOM 1477 C C . SER A 1 192 ? -20.922 28.618 5.295 1.00 49.34 192 SER A C 1
ATOM 1479 O O . SER A 1 192 ? -19.705 28.519 5.311 1.00 49.34 192 SER A O 1
ATOM 1481 N N . ASN A 1 193 ? -21.598 27.479 5.402 1.00 45.69 193 ASN A N 1
ATOM 1482 C CA . ASN A 1 193 ? -22.105 26.786 4.220 1.00 45.69 193 ASN A CA 1
ATOM 1483 C C . ASN A 1 193 ? -23.078 25.687 4.667 1.00 45.69 193 ASN A C 1
ATOM 1485 O O . ASN A 1 193 ? -22.758 24.499 4.702 1.00 45.69 193 ASN A O 1
ATOM 1489 N N . ARG A 1 194 ? -24.288 26.100 5.049 1.00 45.16 194 ARG A N 1
ATOM 1490 C CA . ARG A 1 194 ? -25.425 25.206 5.290 1.00 45.16 194 ARG A CA 1
ATOM 1491 C C . ARG A 1 194 ? -26.490 25.481 4.228 1.00 45.16 194 ARG A C 1
ATOM 1493 O O . ARG A 1 194 ? -27.591 25.871 4.569 1.00 45.16 194 ARG A O 1
ATOM 1500 N N . THR A 1 195 ? -26.142 25.289 2.957 1.00 53.00 195 THR A N 1
ATOM 1501 C CA . THR A 1 195 ? -27.074 25.281 1.813 1.00 53.00 195 THR A CA 1
ATOM 1502 C C . THR A 1 195 ? -26.382 24.658 0.598 1.00 53.00 195 THR A C 1
ATOM 1504 O O . THR A 1 195 ? -25.857 25.347 -0.261 1.00 53.00 195 THR A O 1
ATOM 1507 N N . ASN A 1 196 ? -26.339 23.327 0.544 1.00 44.53 196 ASN A N 1
ATOM 1508 C CA . ASN A 1 196 ? -26.284 22.583 -0.721 1.00 44.53 196 ASN A CA 1
ATOM 1509 C C . ASN A 1 196 ? -26.800 21.167 -0.463 1.00 44.53 196 ASN A C 1
ATOM 1511 O O . ASN A 1 196 ? -26.068 20.183 -0.390 1.00 44.53 196 ASN A O 1
ATOM 1515 N N . ARG A 1 197 ? -28.107 21.104 -0.200 1.00 43.94 197 ARG A N 1
ATOM 1516 C CA . ARG A 1 197 ? -28.868 19.862 -0.076 1.00 43.94 197 ARG A CA 1
ATOM 1517 C C . ARG A 1 197 ? -30.274 20.088 -0.627 1.00 43.94 197 ARG A C 1
ATOM 1519 O O . ARG A 1 197 ? -31.248 20.024 0.105 1.00 43.94 197 ARG A O 1
ATOM 1526 N N . ALA A 1 198 ? -30.359 20.424 -1.908 1.00 45.25 198 ALA A N 1
ATOM 1527 C CA . ALA A 1 198 ? -31.583 20.341 -2.696 1.00 45.25 198 ALA A CA 1
ATOM 1528 C C . ALA A 1 198 ? -31.214 20.448 -4.180 1.00 45.25 198 ALA A C 1
ATOM 1530 O O . ALA A 1 198 ? -30.424 21.312 -4.539 1.00 45.25 198 ALA A O 1
ATOM 1531 N N . ARG A 1 199 ? -31.843 19.604 -5.007 1.00 40.91 199 ARG A N 1
ATOM 1532 C CA . ARG A 1 199 ? -31.707 19.469 -6.472 1.00 40.91 199 ARG A CA 1
ATOM 1533 C C . ARG A 1 199 ? -30.530 18.618 -6.948 1.00 40.91 199 ARG A C 1
ATOM 1535 O O . ARG A 1 199 ? -29.425 19.097 -7.136 1.00 40.91 199 ARG A O 1
ATOM 1542 N N . CYS A 1 200 ? -30.824 17.336 -7.140 1.00 38.06 200 CYS A N 1
ATOM 1543 C CA . CYS A 1 200 ? -30.739 16.671 -8.446 1.00 38.06 200 CYS A CA 1
ATOM 1544 C C . CYS A 1 200 ? -31.495 15.338 -8.334 1.00 38.06 200 CYS A C 1
ATOM 1546 O O . CYS A 1 200 ? -30.916 14.259 -8.290 1.00 38.06 200 CYS A O 1
ATOM 1548 N N . ALA A 1 201 ? -32.817 15.443 -8.205 1.00 45.09 201 ALA A N 1
ATOM 1549 C CA . ALA A 1 201 ? -33.725 14.442 -8.736 1.00 45.09 201 ALA A CA 1
ATOM 1550 C C . ALA A 1 201 ? -34.161 15.014 -10.080 1.00 45.09 201 ALA A C 1
ATOM 1552 O O . ALA A 1 201 ? -34.781 16.071 -10.074 1.00 45.09 201 ALA A O 1
ATOM 1553 N N . LEU A 1 202 ? -33.703 14.411 -11.175 1.00 49.66 202 LEU A N 1
ATOM 1554 C CA . LEU A 1 202 ? -34.281 14.379 -12.523 1.00 49.66 202 LEU A CA 1
ATOM 1555 C C . LEU A 1 202 ? -33.257 13.639 -13.403 1.00 49.66 202 LEU A C 1
ATOM 1557 O O . LEU A 1 202 ? -32.052 13.859 -13.287 1.00 49.66 202 LEU A O 1
ATOM 1561 N N . GLY A 1 203 ? -33.741 12.650 -14.148 1.00 39.53 203 GLY A N 1
ATOM 1562 C CA . GLY A 1 203 ? -32.938 11.577 -14.724 1.00 39.53 203 GLY A CA 1
ATOM 1563 C C . GLY A 1 203 ? -32.013 11.972 -15.872 1.00 39.53 203 GLY A C 1
ATOM 1564 O O . GLY A 1 203 ? -32.258 12.930 -16.594 1.00 39.53 203 GLY A O 1
ATOM 1565 N N . CYS A 1 204 ? -31.007 11.124 -16.081 1.00 38.06 204 CYS A N 1
ATOM 1566 C CA . CYS A 1 204 ? -30.348 10.951 -17.370 1.00 38.06 204 CYS A CA 1
ATOM 1567 C C . CYS A 1 204 ? -30.272 9.445 -17.667 1.00 38.06 204 CYS A C 1
ATOM 1569 O O . CYS A 1 204 ? -29.623 8.714 -16.910 1.00 38.06 204 CYS A O 1
ATOM 1571 N N . PRO A 1 205 ? -30.936 8.957 -18.727 1.00 49.22 205 PRO A N 1
ATOM 1572 C CA . PRO A 1 205 ? -30.724 7.617 -19.250 1.00 49.22 205 PRO A CA 1
ATOM 1573 C C . PRO A 1 205 ? -29.489 7.580 -20.167 1.00 49.22 205 PRO A C 1
ATOM 1575 O O . PRO A 1 205 ? -29.231 8.526 -20.898 1.00 49.22 205 PRO A O 1
ATOM 1578 N N . GLY A 1 206 ? -28.777 6.449 -20.146 1.00 41.75 206 GLY A N 1
ATOM 1579 C CA . GLY A 1 206 ? -28.030 5.906 -21.288 1.00 41.75 206 GLY A CA 1
ATOM 1580 C C . GLY A 1 206 ? -26.754 6.627 -21.745 1.00 41.75 206 GLY A C 1
ATOM 1581 O O . GLY A 1 206 ? -26.824 7.641 -22.419 1.00 41.75 206 GLY A O 1
ATOM 1582 N N . ALA A 1 207 ? -25.595 6.016 -21.473 1.00 40.00 207 ALA A N 1
ATOM 1583 C CA . ALA A 1 207 ? -24.532 5.738 -22.457 1.00 40.00 207 ALA A CA 1
ATOM 1584 C C . ALA A 1 207 ? -23.269 5.248 -21.726 1.00 40.00 207 ALA A C 1
ATOM 1586 O O . ALA A 1 207 ? -22.431 6.028 -21.278 1.00 40.00 207 ALA A O 1
ATOM 1587 N N . PHE A 1 208 ? -23.125 3.927 -21.603 1.00 42.09 208 PHE A N 1
ATOM 1588 C CA . PHE A 1 208 ? -21.839 3.300 -21.302 1.00 42.09 208 PHE A CA 1
ATOM 1589 C C . PHE A 1 208 ? -21.001 3.306 -22.586 1.00 42.09 208 PHE A C 1
ATOM 1591 O O . PHE A 1 208 ? -21.088 2.389 -23.396 1.00 42.09 208 PHE A O 1
ATOM 1598 N N . GLY A 1 209 ? -20.219 4.367 -22.778 1.00 37.50 209 GLY A N 1
ATOM 1599 C CA . GLY A 1 209 ? -19.169 4.451 -23.790 1.00 37.50 209 GLY A CA 1
ATOM 1600 C C . GLY A 1 209 ? -17.808 4.227 -23.139 1.00 37.50 209 GLY A C 1
ATOM 1601 O O . GLY A 1 209 ? -17.386 5.003 -22.285 1.00 37.50 209 GLY A O 1
ATOM 1602 N N . ALA A 1 210 ? -17.150 3.133 -23.508 1.00 47.00 210 ALA A N 1
ATOM 1603 C CA . ALA A 1 210 ? -15.792 2.809 -23.107 1.00 47.00 210 ALA A CA 1
ATOM 1604 C C . ALA A 1 210 ? -14.794 3.827 -23.683 1.00 47.00 210 ALA A C 1
ATOM 1606 O O . ALA A 1 210 ? -14.734 4.014 -24.892 1.00 47.00 210 ALA A O 1
ATOM 1607 N N . ALA A 1 211 ? -13.976 4.427 -22.821 1.00 34.06 211 ALA A N 1
ATOM 1608 C CA . ALA A 1 211 ? -12.712 5.049 -23.199 1.00 34.06 211 ALA A CA 1
ATOM 1609 C C . ALA A 1 211 ? -11.787 5.042 -21.976 1.00 34.06 211 ALA A C 1
ATOM 1611 O O . ALA A 1 211 ? -11.950 5.818 -21.035 1.00 34.06 211 ALA A O 1
ATOM 1612 N N . SER A 1 212 ? -10.845 4.103 -21.964 1.00 36.66 212 SER A N 1
ATOM 1613 C CA . SER A 1 212 ? -9.677 4.162 -21.087 1.00 36.66 212 SER A CA 1
ATOM 1614 C C . SER A 1 212 ? -8.776 5.291 -21.591 1.00 36.66 212 SER A C 1
ATOM 1616 O O . SER A 1 212 ? -8.391 5.233 -22.756 1.00 36.66 212 SER A O 1
ATOM 1618 N N . PRO A 1 213 ? -8.401 6.294 -20.783 1.00 44.78 213 PRO A N 1
ATOM 1619 C CA . PRO A 1 213 ? -7.333 7.191 -21.185 1.00 44.78 213 PRO A CA 1
ATOM 1620 C C . PRO A 1 213 ? -5.988 6.480 -20.981 1.00 44.78 213 PRO A C 1
ATOM 1622 O O . PRO A 1 213 ? -5.565 6.238 -19.846 1.00 44.78 213 PRO A O 1
ATOM 1625 N N . GLU A 1 214 ? -5.334 6.131 -22.089 1.00 39.22 214 GLU A N 1
ATOM 1626 C CA . GLU A 1 214 ? -3.876 6.005 -22.155 1.00 39.22 214 GLU A CA 1
ATOM 1627 C C . GLU A 1 214 ? -3.273 7.323 -21.658 1.00 39.22 214 GLU A C 1
ATOM 1629 O O . GLU A 1 214 ? -3.475 8.386 -22.241 1.00 39.22 214 GLU A O 1
ATOM 1634 N N . PHE A 1 215 ? -2.596 7.266 -20.513 1.00 35.50 215 PHE A N 1
ATOM 1635 C CA . PHE A 1 215 ? -1.891 8.399 -19.921 1.00 35.50 215 PHE A CA 1
ATOM 1636 C C . PHE A 1 215 ? -0.390 8.197 -20.135 1.00 35.50 215 PHE A C 1
ATOM 1638 O O . PHE A 1 215 ? 0.350 7.907 -19.195 1.00 35.50 215 PHE A O 1
ATOM 1645 N N . ASP A 1 216 ? 0.047 8.364 -21.380 1.00 38.12 216 ASP A N 1
ATOM 1646 C CA . ASP A 1 216 ? 1.457 8.531 -21.717 1.00 38.12 216 ASP A CA 1
ATOM 1647 C C . ASP A 1 216 ? 1.798 10.021 -21.674 1.00 38.12 216 ASP A C 1
ATOM 1649 O O . ASP A 1 216 ? 1.674 10.767 -22.639 1.00 38.12 216 ASP A O 1
ATOM 1653 N N . ALA A 1 217 ? 2.202 10.469 -20.488 1.00 35.94 217 ALA A N 1
ATOM 1654 C CA . ALA A 1 217 ? 2.884 11.740 -20.304 1.00 35.94 217 ALA A CA 1
ATOM 1655 C C . ALA A 1 217 ? 4.160 11.473 -19.502 1.00 35.94 217 ALA A C 1
ATOM 1657 O O . ALA A 1 217 ? 4.187 11.554 -18.267 1.00 35.94 217 ALA A O 1
ATOM 1658 N N . GLU A 1 218 ? 5.221 11.109 -20.221 1.00 35.22 218 GLU A N 1
ATOM 1659 C CA . GLU A 1 218 ? 6.586 11.144 -19.713 1.00 35.22 218 GLU A CA 1
ATOM 1660 C C . GLU A 1 218 ? 6.984 12.606 -19.471 1.00 35.22 218 GLU A C 1
ATOM 1662 O O . GLU A 1 218 ? 7.366 13.337 -20.378 1.00 35.22 218 GLU A O 1
ATOM 1667 N N . ILE A 1 219 ? 6.888 13.049 -18.218 1.00 42.03 219 ILE A N 1
ATOM 1668 C CA . ILE A 1 219 ? 7.581 14.252 -17.750 1.00 42.03 219 ILE A CA 1
ATOM 1669 C C . ILE A 1 219 ? 8.846 13.776 -17.025 1.00 42.03 219 ILE A C 1
ATOM 1671 O O . ILE A 1 219 ? 8.723 13.004 -16.063 1.00 42.03 219 ILE A O 1
ATOM 1675 N N . PRO A 1 220 ? 10.055 14.219 -17.423 1.00 39.03 220 PRO A N 1
ATOM 1676 C CA . PRO A 1 220 ? 11.297 13.797 -16.790 1.00 39.03 220 PRO A CA 1
ATOM 1677 C C . PRO A 1 220 ? 11.366 14.344 -15.359 1.00 39.03 220 PRO A C 1
ATOM 1679 O O . PRO A 1 220 ? 11.687 15.503 -15.107 1.00 39.03 220 PRO A O 1
ATOM 1682 N N . CYS A 1 221 ? 11.039 13.497 -14.384 1.00 37.62 221 CYS A N 1
ATOM 1683 C CA . CYS A 1 221 ? 11.149 13.839 -12.973 1.00 37.62 221 CYS A CA 1
ATOM 1684 C C . CYS A 1 221 ? 12.588 13.589 -12.501 1.00 37.62 221 CYS A C 1
ATOM 1686 O O . CYS A 1 221 ? 13.011 12.442 -12.341 1.00 37.62 221 CYS A O 1
ATOM 1688 N N . GLY A 1 222 ? 13.328 14.676 -12.254 1.00 38.66 222 GLY A N 1
ATOM 1689 C CA . GLY A 1 222 ? 14.692 14.706 -11.712 1.00 38.66 222 GLY A CA 1
ATOM 1690 C C . GLY A 1 222 ? 14.803 14.212 -10.265 1.00 38.66 222 GLY A C 1
ATOM 1691 O O . GLY A 1 222 ? 15.287 14.919 -9.382 1.00 38.66 222 GLY A O 1
ATOM 1692 N N . SER A 1 223 ? 14.356 12.988 -9.991 1.00 42.16 223 SER A N 1
ATOM 1693 C CA . SER A 1 223 ? 14.557 12.341 -8.701 1.00 42.16 223 SER A CA 1
ATOM 1694 C C . SER A 1 223 ? 15.915 11.631 -8.692 1.00 42.16 223 SER A C 1
ATOM 1696 O O . SER A 1 223 ? 16.183 10.727 -9.485 1.00 42.16 223 SER A O 1
ATOM 1698 N N . ARG A 1 224 ? 16.811 12.064 -7.791 1.00 39.38 224 ARG A N 1
ATOM 1699 C CA . ARG A 1 224 ? 18.112 11.421 -7.540 1.00 39.38 224 ARG A CA 1
ATOM 1700 C C . ARG A 1 224 ? 17.882 9.987 -7.065 1.00 39.38 224 ARG A C 1
ATOM 1702 O O . ARG A 1 224 ? 17.738 9.717 -5.871 1.00 39.38 224 ARG A O 1
ATOM 1709 N N . THR A 1 225 ? 17.832 9.063 -8.013 1.00 42.69 225 THR A N 1
ATOM 1710 C CA . THR A 1 225 ? 17.723 7.633 -7.750 1.00 42.69 225 THR A CA 1
ATOM 1711 C C . THR A 1 225 ? 19.096 7.156 -7.292 1.00 42.69 225 THR A C 1
ATOM 1713 O O . THR A 1 225 ? 20.043 7.115 -8.072 1.00 42.69 225 THR A O 1
ATOM 1716 N N . LYS A 1 226 ? 19.243 6.845 -6.000 1.00 35.84 226 LYS A N 1
ATOM 1717 C CA . LYS A 1 226 ? 20.482 6.265 -5.466 1.00 35.84 226 LYS A CA 1
ATOM 1718 C C . LYS A 1 226 ? 20.658 4.865 -6.064 1.00 35.84 226 LYS A C 1
ATOM 1720 O O . LYS A 1 226 ? 20.027 3.915 -5.608 1.00 35.84 226 LYS A O 1
ATOM 1725 N N . SER A 1 227 ? 21.482 4.742 -7.103 1.00 37.69 227 SER A N 1
ATOM 1726 C CA . SER A 1 227 ? 21.869 3.453 -7.678 1.00 37.69 227 SER A CA 1
ATOM 1727 C C . SER A 1 227 ? 22.861 2.764 -6.741 1.00 37.69 227 SER A C 1
ATOM 1729 O O . SER A 1 227 ? 23.985 3.240 -6.577 1.00 37.69 227 SER A O 1
ATOM 1731 N N . ILE A 1 228 ? 22.471 1.650 -6.127 1.00 39.62 228 ILE A N 1
ATOM 1732 C CA . ILE A 1 228 ? 23.410 0.777 -5.415 1.00 39.62 228 ILE A CA 1
ATOM 1733 C C . ILE A 1 228 ? 24.053 -0.120 -6.475 1.00 39.62 228 ILE A C 1
ATOM 1735 O O . ILE A 1 228 ? 23.375 -0.937 -7.091 1.00 39.62 228 ILE A O 1
ATOM 1739 N N . THR A 1 229 ? 25.347 0.076 -6.731 1.00 37.53 229 THR A N 1
ATOM 1740 C CA . THR A 1 229 ? 26.107 -0.760 -7.671 1.00 37.53 229 THR A CA 1
ATOM 1741 C C . THR A 1 229 ? 26.621 -1.974 -6.903 1.00 37.53 229 THR A C 1
ATOM 1743 O O . THR A 1 229 ? 27.503 -1.835 -6.061 1.00 37.53 229 THR A O 1
ATOM 1746 N N . VAL A 1 230 ? 26.061 -3.155 -7.161 1.00 45.25 230 VAL A N 1
ATOM 1747 C CA . VAL A 1 230 ? 26.575 -4.419 -6.616 1.00 45.25 230 VAL A CA 1
ATOM 1748 C C . VAL A 1 230 ? 27.462 -5.056 -7.683 1.00 45.25 230 VAL A C 1
ATOM 1750 O O . VAL A 1 230 ? 26.967 -5.432 -8.743 1.00 45.25 230 VAL A O 1
ATOM 1753 N N . ARG A 1 231 ? 28.773 -5.161 -7.428 1.00 33.12 231 ARG A N 1
ATOM 1754 C CA . ARG A 1 231 ? 29.685 -5.954 -8.267 1.00 33.12 231 ARG A CA 1
ATOM 1755 C C . ARG A 1 231 ? 29.438 -7.431 -7.973 1.00 33.12 231 ARG A C 1
ATOM 1757 O O . ARG A 1 231 ? 29.795 -7.909 -6.902 1.00 33.12 231 ARG A O 1
ATOM 1764 N N . VAL A 1 232 ? 28.834 -8.144 -8.916 1.00 43.16 232 VAL A N 1
ATOM 1765 C CA . VAL A 1 232 ? 28.745 -9.607 -8.869 1.00 43.16 232 VAL A CA 1
ATOM 1766 C C . VAL A 1 232 ? 29.885 -10.153 -9.721 1.00 43.16 232 VAL A C 1
ATOM 1768 O O . VAL A 1 232 ? 29.899 -9.959 -10.933 1.00 43.16 232 VAL A O 1
ATOM 1771 N N . ARG A 1 233 ? 30.871 -10.790 -9.081 1.00 36.03 233 ARG A N 1
ATOM 1772 C CA . ARG A 1 233 ? 31.945 -11.511 -9.773 1.00 36.03 233 ARG A CA 1
ATOM 1773 C C . ARG A 1 233 ? 31.368 -12.857 -10.209 1.00 36.03 233 ARG A C 1
ATOM 1775 O O . ARG A 1 233 ? 31.142 -13.724 -9.373 1.00 36.03 233 ARG A O 1
ATOM 1782 N N . LEU A 1 234 ? 31.058 -12.996 -11.493 1.00 39.44 234 LEU A N 1
ATOM 1783 C CA . LEU A 1 234 ? 30.631 -14.269 -12.066 1.00 39.44 234 LEU A CA 1
ATOM 1784 C C . LEU A 1 234 ? 31.883 -15.121 -12.279 1.00 39.44 234 LEU A C 1
ATOM 1786 O O . LEU A 1 234 ? 32.655 -14.879 -13.201 1.00 39.44 234 LEU A O 1
ATOM 1790 N N . THR A 1 235 ? 32.123 -16.081 -11.393 1.00 49.91 235 THR A N 1
ATOM 1791 C CA . THR A 1 235 ? 33.091 -17.150 -11.643 1.00 49.91 235 THR A CA 1
ATOM 1792 C C . THR A 1 235 ? 32.418 -18.182 -12.537 1.00 49.91 235 THR A C 1
ATOM 1794 O O . THR A 1 235 ? 31.568 -18.940 -12.069 1.00 49.91 235 THR A O 1
ATOM 1797 N N . CYS A 1 236 ? 32.765 -18.193 -13.824 1.00 36.28 236 CYS A N 1
ATOM 1798 C CA . CYS A 1 236 ? 32.407 -19.276 -14.735 1.00 36.28 236 CYS A CA 1
ATOM 1799 C C . CYS A 1 236 ? 33.090 -20.561 -14.260 1.00 36.28 236 CYS A C 1
ATOM 1801 O O . CYS A 1 236 ? 34.265 -20.785 -14.525 1.00 36.28 236 CYS A O 1
ATOM 1803 N N . THR A 1 237 ? 32.362 -21.387 -13.516 1.00 47.66 237 THR A N 1
ATOM 1804 C CA . THR A 1 237 ? 32.737 -22.778 -13.267 1.00 47.66 237 THR A CA 1
ATOM 1805 C C . THR A 1 237 ? 32.133 -23.579 -14.410 1.00 47.66 237 THR A C 1
ATOM 1807 O O . THR A 1 237 ? 30.936 -23.855 -14.431 1.00 47.66 237 THR A O 1
ATOM 1810 N N . SER A 1 238 ? 32.945 -23.858 -15.427 1.00 53.75 238 SER A N 1
ATOM 1811 C CA . SER A 1 238 ? 32.601 -24.790 -16.495 1.00 53.75 238 SER A CA 1
ATOM 1812 C C . SER A 1 238 ? 32.446 -26.181 -15.882 1.00 53.75 238 SER A C 1
ATOM 1814 O O . SER A 1 238 ? 33.437 -26.826 -15.546 1.00 53.75 238 SER A O 1
ATOM 1816 N N . VAL A 1 239 ? 31.206 -26.619 -15.680 1.00 65.75 239 VAL A N 1
ATOM 1817 C CA . VAL A 1 239 ? 30.903 -28.001 -15.301 1.00 65.75 239 VAL A CA 1
ATOM 1818 C C . VAL A 1 239 ? 31.024 -28.855 -16.570 1.00 65.75 239 VAL A C 1
ATOM 1820 O O . VAL A 1 239 ? 30.315 -28.566 -17.537 1.00 65.75 239 VAL A O 1
ATOM 1823 N N . PRO A 1 240 ? 31.921 -29.855 -16.621 1.00 63.12 240 PRO A N 1
ATOM 1824 C CA . PRO A 1 240 ? 32.030 -30.740 -17.774 1.00 63.12 240 PRO A CA 1
ATOM 1825 C C . PRO A 1 240 ? 30.775 -31.618 -17.890 1.00 63.12 240 PRO A C 1
ATOM 1827 O O . PRO A 1 240 ? 30.311 -32.195 -16.907 1.00 63.12 240 PRO A O 1
ATOM 1830 N N . LEU A 1 241 ? 30.215 -31.687 -19.099 1.00 78.19 241 LEU A N 1
ATOM 1831 C CA . LEU A 1 241 ? 29.088 -32.555 -19.442 1.00 78.19 241 LEU A CA 1
ATOM 1832 C C . LEU A 1 241 ? 29.538 -34.029 -19.461 1.00 78.19 241 LEU A C 1
ATOM 1834 O O . LEU A 1 241 ? 30.587 -34.321 -20.038 1.00 78.19 241 LEU A O 1
ATOM 1838 N N . PRO A 1 242 ? 28.764 -34.963 -18.879 1.00 74.69 242 PRO A N 1
ATOM 1839 C CA . PRO A 1 242 ? 29.042 -36.389 -18.997 1.00 74.69 242 PRO A CA 1
ATOM 1840 C C . PRO A 1 242 ? 28.758 -36.872 -20.427 1.00 74.69 242 PRO A C 1
ATOM 1842 O O . PRO A 1 242 ? 27.706 -36.577 -20.996 1.00 74.69 242 PRO A O 1
ATOM 1845 N N . LEU A 1 243 ? 29.714 -37.604 -21.001 1.00 76.69 243 LEU A N 1
ATOM 1846 C CA . LEU A 1 243 ? 29.584 -38.253 -22.307 1.00 76.69 243 LEU A CA 1
ATOM 1847 C C . LEU A 1 243 ? 28.595 -39.434 -22.235 1.00 76.69 243 LEU A C 1
ATOM 1849 O O . LEU A 1 243 ? 28.505 -40.084 -21.190 1.00 76.69 243 LEU A O 1
ATOM 1853 N N . PRO A 1 244 ? 27.858 -39.722 -23.323 1.00 73.94 244 PRO A N 1
ATOM 1854 C CA . PRO A 1 244 ? 26.937 -40.854 -23.376 1.00 73.94 244 PRO A CA 1
ATOM 1855 C C . PRO A 1 244 ? 27.685 -42.202 -23.429 1.00 73.94 244 PRO A C 1
ATOM 1857 O O . PRO A 1 244 ? 28.787 -42.261 -23.978 1.00 73.94 244 PRO A O 1
ATOM 1860 N N . PRO A 1 245 ? 27.099 -43.285 -22.881 1.00 77.56 245 PRO A N 1
ATOM 1861 C CA . PRO A 1 245 ? 27.665 -44.629 -22.972 1.00 77.56 245 PRO A CA 1
ATOM 1862 C C . PRO A 1 245 ? 27.507 -45.218 -24.385 1.00 77.56 245 PRO A C 1
ATOM 1864 O O . PRO A 1 245 ? 26.502 -44.962 -25.052 1.00 77.56 245 PRO A O 1
ATOM 1867 N N . HIS A 1 246 ? 28.520 -45.985 -24.804 1.00 70.75 246 HIS A N 1
ATOM 1868 C CA . HIS A 1 246 ? 28.567 -46.767 -26.045 1.00 70.75 246 HIS A CA 1
ATOM 1869 C C . HIS A 1 246 ? 27.685 -48.015 -25.984 1.00 70.75 246 HIS A C 1
ATOM 1871 O O . HIS A 1 246 ? 27.615 -48.626 -24.892 1.00 70.75 246 HIS A O 1
#

Secondary structure (DSSP, 8-state):
---S-HHHHSPP--HHHHHHHHHHHHHHHHHH--TT-SS-SSHHHHHHHHHHIIIII--TTT------HHHHHHHH---HHHHHHHHHHHHHHTSEEEE--EEEEEEEETTEEEEEEEE-PPEEEE--S---------------PPPHHHHHHHH--PPP-------------------TTSSSSSSS-------------S------------------------------------PPPPPPP-

pLDDT: mean 72.55, std 22.71, range [33.12, 98.19]

Foldseek 3Di:
DADPDQLVQADQADPVLLVLLLVLVVVQFVVQDDPPDPTGQLGPLLSLLSCCQSPPQQDNPRNWGFDDLVNSCVRRVDDSVSSVVNVLSCVLQPFKDWAWHWDFDFDDDPNDTDTAIATGGIIIHGDSDPPRNNRPPPPPPPPPPPPVVVVCCVVDVDPDDDDDDDDDDDDDDDDDPDPPPPPDDPDPPDDDDPDDPDDDDDDDDDDPDDDDDPPPDDDPDPDPRPRDGDDDDDDPPPDDDDDDDD

Sequence (246 aa):
MFVRDPVAVSTRLDRNQRAKLIAMAEGIERRTKVRGSRSGILGLTGLAVLRALVLAFQNRANGICNPSYDALQRLTGFCRQTICAALRRLEAVGIVRAIRRLVRRPIERGGVTFVGVVQASSLYTFRLEGRVQITPLAVGRARSFPTARVLFALLYPSPLGRGNHTTRRPTEGAEPADSRAWRAGAAARSRSNRTNRARCALGCPGAFGAASPEFDAEIPCGSRTKSITVRVRLTCTSVPLPLPPH

Radius of gyration: 30.32 Å; chains: 1; bounding box: 68×98×74 Å

=== Feature glossary ===
The record interleaves many kinds of information about one protein. Here is each kind framed as the question it answers.

Q: What does the local fold look like, residue by residue?
A: A 3Di character summarizes, for each residue, the relative orientation of the Cα frame of its nearest spatial neighbor. Because it encodes fold topology rather than chemistry, 3Di alignments detect remote structural similarity that sequence alignment misses.

Q: Which residues are in helices, strands, or loops?
A: Secondary structure is the local, repeating backbone conformation. DSSP classifies it into eight states by reading the hydrogen-bond network: three helix types (H, G, I), two β types (E, B), two non-regular types (T, S), and unstructured coil (-).

Q: How big and how compact is the whole molecule?
A: Three whole-structure scalars: the radius of gyration (RMS distance of Cα from centroid, in Å), the count of Cα–Cα contacts (pairs closer than 8 Å and separated by more than four residues in sequence — i.e. tertiary, not local, contacts), and the bounding-box dimensions. Together they distinguish compact globular folds from extended fibres or disordered chains.

Q: How confident is the AlphaFold model at each residue?
A: For AlphaFold models, the B-factor field carries pLDDT — the model's own estimate of local accuracy on a 0–100 scale. Regions with pLDDT<50 should be treated as essentially unmodeled; they often correspond to intrinsically disordered segments.

Q: What family and function is it annotated with?
A: Functional annotations link the protein to curated databases. InterPro entries identify conserved domains and families by matching the sequence against member-database signatures (Pfam, PROSITE, CDD, …). Gene Ontology (GO) terms describe molecular function, biological process, and cellular component in a controlled vocabulary. CATH places the structure in a hierarchical fold classification (Class/Architecture/Topology/Homologous-superfamily). The organism is the source species.

Q: What known structures does this most resemble?
A: Nearest PDB neighbors are the top structural matches found by Foldseek when searching this structure against the entire Protein Data Bank. Each hit reports a TM-score (0 to 1; >0.5 almost always implies the same fold) and an E-value. These are *structural* homologs — they may share no detectable sequence similarity.

Q: Which residues are buried vs exposed?
A: Solvent-accessible surface area (SASA) is the area in Å² traced out by the centre of a 1.4 Å probe sphere (a water molecule) rolled over the protein's van der Waals surface (Shrake–Rupley / Lee–Richards construction). Buried residues have near-zero SASA; fully exposed residues can exceed 200 Å². The total SASA scales roughly with the number of surface residues.

Q: What are the backbone torsion angles?
A: φ (phi) and ψ (psi) are the two rotatable backbone dihedrals per residue: φ is the C(i-1)–N–Cα–C torsion, ψ is the N–Cα–C–N(i+1) torsion, both in degrees on (−180°, 180°]. α-helical residues cluster near (−60°, −45°); β-strand residues near (−120°, +130°). A Ramachandran plot is simply a scatter of (φ, ψ) for every residue.

Q: Are the domains correctly placed relative to each other?
A: Predicted aligned error is AlphaFold's pairwise confidence. Unlike pLDDT (per-residue), PAE is per-residue-pair and captures whether two parts of the structure are correctly placed relative to each other. Units are ångströms of expected positional error.

Q: What if only a Cα trace is available?
A: P-SEA three-state annotation labels each residue as helix, strand, or coil based purely on the geometry of the Cα trace. It serves as a fallback when the full backbone (and thus DSSP) is unavailable.

Q: What is the amino-acid chain?
A: This is the polypeptide sequence — one letter per residue, N-terminus first. Length ranges from a few dozen residues for small domains to over a thousand for large multi-domain proteins.

Q: What do the rendered images show?
A: The six renders are orthographic views along the three Cartesian axes in both directions. Representation (cartoon, sticks, or surface) and color scheme (sequence-rainbow or by-chain) vary across proteins so the training set covers all the common visualization conventions.

Q: What do the diagnostic plots show?
A: Plot images: a contact map (which residues are close in 3D, as an N×N binary image), a Ramachandran scatter (backbone torsion angles, revealing secondary-structure composition at a glance), and — for AlphaFold structures — a PAE heatmap (pairwise prediction confidence).

Q: How mobile is each atom in the crystal?
A: B-factor (Debye–Waller factor) reflects atomic displacement in the crystal lattice. It is an experimental observable (units Å²), not a prediction; low values mean the atom is pinned down, high values mean it moves or is heterogeneous across the crystal.

Q: Where is each backbone atom in 3D?
A: The mmCIF table is the protein's shape written out atom by atom. For each backbone N, Cα, C, and carbonyl O, it records an (x, y, z) coordinate triple in Å plus the residue type, chain letter, and residue number.